Protein AF-A0A1H2SFC2-F1 (afdb_monomer)

Structure (mmCIF, N/CA/C/O backbone):
data_AF-A0A1H2SFC2-F1
#
_entry.id   AF-A0A1H2SFC2-F1
#
loop_
_atom_site.group_PDB
_atom_site.id
_atom_site.type_symbol
_atom_site.label_atom_id
_atom_site.label_alt_id
_atom_site.label_comp_id
_atom_site.label_asym_id
_atom_site.label_entity_id
_atom_site.label_seq_id
_atom_site.pdbx_PDB_ins_code
_atom_site.Cartn_x
_atom_site.Cartn_y
_atom_site.Cartn_z
_atom_site.occupancy
_atom_site.B_iso_or_equiv
_atom_site.auth_seq_id
_atom_site.auth_comp_id
_atom_site.auth_asym_id
_atom_site.auth_atom_id
_atom_site.pdbx_PDB_model_num
ATOM 1 N N . MET A 1 1 ? 22.395 -10.147 -20.085 1.00 49.00 1 MET A N 1
ATOM 2 C CA . MET A 1 1 ? 22.286 -8.697 -19.796 1.00 49.00 1 MET A CA 1
ATOM 3 C C . MET A 1 1 ? 21.686 -7.975 -21.009 1.00 49.00 1 MET A C 1
ATOM 5 O O . MET A 1 1 ? 22.129 -8.245 -22.123 1.00 49.00 1 MET A O 1
ATOM 9 N N . MET A 1 2 ? 20.624 -7.171 -20.853 1.00 60.97 2 MET A N 1
ATOM 10 C CA . MET A 1 2 ? 20.136 -6.288 -21.930 1.00 60.97 2 MET A CA 1
ATOM 11 C C . MET A 1 2 ? 20.903 -4.972 -21.845 1.00 60.97 2 MET A C 1
ATOM 13 O O . MET A 1 2 ? 20.959 -4.375 -20.776 1.00 60.97 2 MET A O 1
ATOM 17 N N . ASP A 1 3 ? 21.510 -4.553 -22.948 1.00 63.25 3 ASP A N 1
ATOM 18 C CA . ASP A 1 3 ? 22.220 -3.282 -23.019 1.00 63.25 3 ASP A CA 1
ATOM 19 C C . ASP A 1 3 ? 21.211 -2.132 -23.131 1.00 63.25 3 ASP A C 1
ATOM 21 O O . ASP A 1 3 ? 20.671 -1.892 -24.210 1.00 63.25 3 ASP A O 1
ATOM 25 N N . GLN A 1 4 ? 20.945 -1.442 -22.019 1.00 57.44 4 GLN A N 1
ATOM 26 C CA . GLN A 1 4 ? 20.015 -0.307 -21.971 1.00 57.44 4 GLN A CA 1
ATOM 27 C C . GLN A 1 4 ? 20.483 0.892 -22.814 1.00 57.44 4 GLN A C 1
ATOM 29 O O . GLN A 1 4 ? 19.654 1.729 -23.171 1.00 57.44 4 GLN A O 1
ATOM 34 N N . SER A 1 5 ? 21.773 0.966 -23.169 1.00 57.31 5 SER A N 1
ATOM 35 C CA . SER A 1 5 ? 22.313 2.011 -24.048 1.00 57.31 5 SER A CA 1
ATOM 36 C C . SER A 1 5 ? 21.975 1.776 -25.527 1.00 57.31 5 SER A C 1
ATOM 38 O O . SER A 1 5 ? 22.079 2.687 -26.353 1.00 57.31 5 SER A O 1
ATOM 40 N N . SER A 1 6 ? 21.481 0.579 -25.871 1.00 64.88 6 SER A N 1
ATOM 41 C CA . SER A 1 6 ? 21.004 0.278 -27.215 1.00 64.88 6 SER A CA 1
ATOM 42 C C . SER A 1 6 ? 19.837 1.191 -27.597 1.00 64.88 6 SER A C 1
ATOM 44 O O . SER A 1 6 ? 18.819 1.265 -26.902 1.00 64.88 6 SER A O 1
ATOM 46 N N . LEU A 1 7 ? 19.929 1.805 -28.782 1.00 66.81 7 LEU A N 1
ATOM 47 C CA . LEU A 1 7 ? 18.854 2.609 -29.383 1.00 66.81 7 LEU A CA 1
ATOM 48 C C . LEU A 1 7 ? 17.503 1.876 -29.416 1.00 66.81 7 LEU A C 1
ATOM 50 O O . LEU A 1 7 ? 16.457 2.520 -29.389 1.00 66.81 7 LEU A O 1
ATOM 54 N N . ARG A 1 8 ? 17.527 0.536 -29.417 1.00 66.25 8 ARG A N 1
ATOM 55 C CA . ARG A 1 8 ? 16.352 -0.341 -29.374 1.00 66.25 8 ARG A CA 1
ATOM 56 C C . ARG A 1 8 ? 15.481 -0.147 -28.128 1.00 66.25 8 ARG A C 1
ATOM 58 O O . ARG A 1 8 ? 14.280 -0.380 -28.206 1.00 66.25 8 ARG A O 1
ATOM 65 N N . TYR A 1 9 ? 16.062 0.264 -27.000 1.00 74.56 9 TYR A N 1
ATOM 66 C CA . TYR A 1 9 ? 15.349 0.409 -25.724 1.00 74.56 9 TYR A CA 1
ATOM 67 C C . TYR A 1 9 ? 15.125 1.865 -25.312 1.00 74.56 9 TYR A C 1
ATOM 69 O O . TYR A 1 9 ? 14.607 2.145 -24.225 1.00 74.56 9 TYR A O 1
ATOM 77 N N . ARG A 1 10 ? 15.485 2.808 -26.190 1.00 76.44 10 ARG A N 1
ATOM 78 C CA . ARG A 1 10 ? 15.354 4.239 -25.936 1.00 76.44 10 ARG A CA 1
ATOM 79 C C . ARG A 1 10 ? 13.895 4.596 -25.637 1.00 76.44 10 ARG A C 1
ATOM 81 O O . ARG A 1 10 ? 13.006 4.369 -26.451 1.00 76.44 10 ARG A O 1
ATOM 88 N N . GLY A 1 11 ? 13.656 5.175 -24.461 1.00 82.12 11 GLY A N 1
ATOM 89 C CA . GLY A 1 11 ? 12.327 5.611 -24.021 1.00 82.12 11 GLY A CA 1
ATOM 90 C C . GLY A 1 11 ? 11.402 4.503 -23.500 1.00 82.12 11 GLY A C 1
ATOM 91 O O . GLY A 1 11 ? 10.262 4.800 -23.151 1.00 82.12 11 GLY A O 1
ATOM 92 N N . ILE A 1 12 ? 11.858 3.245 -23.412 1.00 89.31 12 ILE A N 1
ATOM 93 C CA . ILE A 1 12 ? 11.055 2.152 -22.834 1.00 89.31 12 ILE A CA 1
ATOM 94 C C . ILE A 1 12 ? 11.100 2.179 -21.300 1.00 89.31 12 ILE A C 1
ATOM 96 O O . ILE A 1 12 ? 10.069 1.969 -20.647 1.00 89.31 12 ILE A O 1
ATOM 100 N N . TYR A 1 13 ? 12.275 2.461 -20.730 1.00 90.62 13 TYR A N 1
ATOM 101 C CA . TYR A 1 13 ? 12.490 2.607 -19.291 1.00 90.62 13 TYR A CA 1
ATOM 102 C C . TYR A 1 13 ? 11.999 3.973 -18.824 1.00 90.62 13 TYR A C 1
ATOM 104 O O . TYR A 1 13 ? 12.646 4.999 -19.017 1.00 90.62 13 TYR A O 1
ATOM 112 N N . THR A 1 14 ? 10.802 3.981 -18.252 1.00 92.56 14 THR A N 1
ATOM 113 C CA . THR A 1 14 ? 10.140 5.159 -17.698 1.00 92.56 14 THR A CA 1
ATOM 114 C C . THR A 1 14 ? 9.302 4.720 -16.508 1.00 92.56 14 THR A C 1
ATOM 116 O O . THR A 1 14 ? 8.751 3.615 -16.510 1.00 92.56 14 THR A O 1
ATOM 119 N N . LYS A 1 15 ? 9.148 5.608 -15.521 1.00 93.00 15 LYS A N 1
ATOM 120 C CA . LYS A 1 15 ? 8.077 5.493 -14.524 1.00 93.00 15 LYS A CA 1
ATOM 121 C C . LYS A 1 15 ? 6.726 5.363 -15.233 1.00 93.00 15 LYS A C 1
ATOM 123 O O . LYS A 1 15 ? 6.525 5.921 -16.317 1.00 93.00 15 LYS A O 1
ATOM 128 N N . ILE A 1 16 ? 5.781 4.672 -14.608 1.00 95.94 16 ILE A N 1
ATOM 129 C CA . ILE A 1 16 ? 4.432 4.567 -15.164 1.00 95.94 16 ILE A CA 1
ATOM 130 C C . ILE A 1 16 ? 3.739 5.933 -15.035 1.00 95.94 16 ILE A C 1
ATOM 132 O O . ILE A 1 16 ? 3.758 6.523 -13.949 1.00 95.94 16 ILE A O 1
ATOM 136 N N . PRO A 1 17 ? 3.115 6.453 -16.110 1.00 94.62 17 PRO A N 1
ATOM 137 C CA . PRO A 1 17 ? 2.431 7.742 -16.078 1.00 94.62 17 PRO A CA 1
ATOM 138 C C . PRO A 1 17 ? 1.384 7.855 -14.961 1.00 94.62 17 PRO A C 1
ATOM 140 O O . PRO A 1 17 ? 0.744 6.872 -14.593 1.00 94.62 17 PRO A O 1
ATOM 143 N N . GLY A 1 18 ? 1.169 9.074 -14.458 1.00 93.12 18 GLY A N 1
ATOM 144 C CA . GLY A 1 18 ? 0.057 9.395 -13.549 1.00 93.12 18 GLY A CA 1
ATOM 145 C C . GLY A 1 18 ? -1.320 9.147 -14.154 1.00 93.12 18 GLY A C 1
ATOM 146 O O . GLY A 1 18 ? -2.212 8.667 -13.471 1.00 93.12 18 GLY A O 1
ATOM 147 N N . ASP A 1 19 ? -1.460 9.428 -15.447 1.00 94.62 19 ASP A N 1
ATOM 148 C CA . ASP A 1 19 ? -2.715 9.309 -16.182 1.00 94.62 19 ASP A CA 1
ATOM 149 C C . ASP A 1 19 ? -3.048 7.839 -16.534 1.00 94.62 19 ASP A C 1
ATOM 151 O O . ASP A 1 19 ? -2.316 7.231 -17.334 1.00 94.62 19 ASP A O 1
ATOM 155 N N . PRO A 1 20 ? -4.166 7.282 -16.017 1.00 95.44 20 PRO A N 1
ATOM 156 C CA . PRO A 1 20 ? -4.614 5.923 -16.316 1.00 95.44 20 PRO A CA 1
ATOM 157 C C . PRO A 1 20 ? -4.828 5.628 -17.800 1.00 95.44 20 PRO A C 1
ATOM 159 O O . PRO A 1 20 ? -4.615 4.495 -18.242 1.00 95.44 20 PRO A O 1
ATOM 162 N N . SER A 1 21 ? -5.179 6.638 -18.604 1.00 96.62 21 SER A N 1
ATOM 163 C CA . SER A 1 21 ? -5.403 6.469 -20.045 1.00 96.62 21 SER A CA 1
ATOM 164 C C . SER A 1 21 ? -4.142 5.991 -20.784 1.00 96.62 21 SER A C 1
ATOM 166 O O . SER A 1 21 ? -4.217 5.358 -21.842 1.00 96.62 21 SER A O 1
ATOM 168 N N . ARG A 1 22 ? -2.962 6.234 -20.197 1.00 96.88 22 ARG A N 1
ATOM 169 C CA . ARG A 1 22 ? -1.654 5.912 -20.777 1.00 96.88 22 ARG A CA 1
ATOM 170 C C . ARG A 1 22 ? -1.097 4.564 -20.329 1.00 96.88 22 ARG A C 1
ATOM 172 O O . ARG A 1 22 ? -0.135 4.095 -20.941 1.00 96.88 22 ARG A O 1
ATOM 179 N N . TRP A 1 23 ? -1.672 3.923 -19.309 1.00 97.31 23 TRP A N 1
ATOM 180 C CA . TRP A 1 23 ? -1.127 2.690 -18.724 1.00 97.31 23 TRP A CA 1
ATOM 181 C C . TRP A 1 23 ? -1.098 1.530 -19.714 1.00 97.31 23 TRP A C 1
ATOM 183 O O . TRP A 1 23 ? -0.073 0.867 -19.838 1.00 97.31 23 TRP A O 1
ATOM 193 N N . ARG A 1 24 ? -2.169 1.335 -20.496 1.00 96.50 24 ARG A N 1
ATOM 194 C CA . ARG A 1 24 ? -2.229 0.271 -21.515 1.00 96.50 24 ARG A CA 1
ATOM 195 C C . ARG A 1 24 ? -1.126 0.422 -22.563 1.00 96.50 24 ARG A C 1
ATOM 197 O O . ARG A 1 24 ? -0.441 -0.541 -22.886 1.00 96.50 24 ARG A O 1
ATOM 204 N N . LYS A 1 25 ? -0.921 1.647 -23.062 1.00 95.56 25 LYS A N 1
ATOM 205 C CA . LYS A 1 25 ? 0.150 1.945 -24.023 1.00 95.56 25 LYS A CA 1
ATOM 206 C C . LYS A 1 25 ? 1.525 1.704 -23.400 1.00 95.56 25 LYS A C 1
ATOM 208 O O . LYS A 1 25 ? 2.382 1.102 -24.037 1.00 95.56 25 LYS A O 1
ATOM 213 N N . TRP A 1 26 ? 1.725 2.147 -22.159 1.00 96.62 26 TRP A N 1
ATOM 214 C CA . TRP A 1 26 ? 2.970 1.911 -21.433 1.00 96.62 26 TRP A CA 1
ATOM 215 C C . TRP A 1 26 ? 3.245 0.411 -21.245 1.00 96.62 26 TRP A C 1
ATOM 217 O O . TRP A 1 26 ? 4.379 -0.018 -21.464 1.00 96.62 26 TRP A O 1
ATOM 227 N N . HIS A 1 27 ? 2.227 -0.385 -20.900 1.00 96.25 27 HIS A N 1
ATOM 228 C CA . HIS A 1 27 ? 2.335 -1.839 -20.751 1.00 96.25 27 HIS A CA 1
ATOM 229 C C . HIS A 1 27 ? 2.767 -2.495 -22.065 1.00 96.25 27 HIS A C 1
ATOM 231 O O . HIS A 1 27 ? 3.804 -3.159 -22.090 1.00 96.25 27 HIS A O 1
ATOM 237 N N . ALA A 1 28 ? 2.042 -2.210 -23.154 1.00 94.88 28 ALA A N 1
ATOM 238 C CA . ALA A 1 28 ? 2.307 -2.750 -24.487 1.00 94.88 28 ALA A CA 1
ATOM 239 C C . ALA A 1 28 ? 3.724 -2.424 -24.988 1.00 94.88 28 ALA A C 1
ATOM 241 O O . ALA A 1 28 ? 4.410 -3.277 -25.539 1.00 94.88 28 ALA A O 1
ATOM 242 N N . MET A 1 29 ? 4.228 -1.212 -24.718 1.00 93.44 29 MET A N 1
ATOM 243 C CA . MET A 1 29 ? 5.610 -0.842 -25.060 1.00 93.44 29 MET A CA 1
ATOM 244 C C . MET A 1 29 ? 6.672 -1.733 -24.392 1.00 93.44 29 MET A C 1
ATOM 246 O O . MET A 1 29 ? 7.786 -1.831 -24.900 1.00 93.44 29 MET A O 1
ATOM 250 N N . GLY A 1 30 ? 6.359 -2.352 -23.251 1.00 94.19 30 GLY A N 1
ATOM 251 C CA . GLY A 1 30 ? 7.266 -3.259 -22.548 1.00 94.19 30 GLY A CA 1
ATOM 252 C C . GLY A 1 30 ? 7.104 -4.729 -22.908 1.00 94.19 30 GLY A C 1
ATOM 253 O O . GLY A 1 30 ? 7.964 -5.514 -22.527 1.00 94.19 30 GLY A O 1
ATOM 254 N N . GLU A 1 31 ? 6.061 -5.123 -23.643 1.00 93.44 31 GLU A N 1
ATOM 255 C CA . GLU A 1 31 ? 5.832 -6.532 -24.007 1.00 93.44 31 GLU A CA 1
ATOM 256 C C . GLU A 1 31 ? 7.017 -7.104 -24.780 1.00 93.44 31 GLU A C 1
ATOM 258 O O . GLU A 1 31 ? 7.490 -8.198 -24.484 1.00 93.44 31 GLU A O 1
ATOM 263 N N . PHE A 1 32 ? 7.599 -6.295 -25.664 1.00 90.81 32 PHE A N 1
ATOM 264 C CA . PHE A 1 32 ? 8.820 -6.650 -26.369 1.00 90.81 32 PHE A CA 1
ATOM 265 C C . PHE A 1 32 ? 9.999 -6.977 -25.414 1.00 90.81 32 PHE A C 1
ATOM 267 O O . PHE A 1 32 ? 10.752 -7.920 -25.662 1.00 90.81 32 PHE A O 1
ATOM 274 N N . LEU A 1 33 ? 10.154 -6.248 -24.296 1.00 90.56 33 LEU A N 1
ATOM 275 C CA . LEU A 1 33 ? 11.167 -6.567 -23.276 1.00 90.56 33 LEU A CA 1
ATOM 276 C C . LEU A 1 33 ? 10.861 -7.887 -22.568 1.00 90.56 33 LEU A C 1
ATOM 278 O O . LEU A 1 33 ? 11.770 -8.677 -22.324 1.00 90.56 33 LEU A O 1
ATOM 282 N N . VAL A 1 34 ? 9.590 -8.130 -22.245 1.00 93.50 34 VAL A N 1
ATOM 283 C CA . VAL A 1 34 ? 9.141 -9.366 -21.593 1.00 93.50 34 VAL A CA 1
ATOM 284 C C . VAL A 1 34 ? 9.416 -10.574 -22.491 1.00 93.50 34 VAL A C 1
ATOM 286 O O . VAL A 1 34 ? 9.949 -11.577 -22.020 1.00 93.50 34 VAL A O 1
ATOM 289 N N . GLU A 1 35 ? 9.128 -10.477 -23.789 1.00 93.31 35 GLU A N 1
ATOM 290 C CA . GLU A 1 35 ? 9.424 -11.534 -24.761 1.00 93.31 35 GLU A CA 1
ATOM 291 C C . GLU A 1 35 ? 10.928 -11.763 -24.942 1.00 93.31 35 GLU A C 1
ATOM 293 O O . GLU A 1 35 ? 11.386 -12.906 -24.981 1.00 93.31 35 GLU A O 1
ATOM 298 N N . GLU A 1 36 ? 11.720 -10.691 -25.014 1.00 90.19 36 GLU A N 1
ATOM 299 C CA . GLU A 1 36 ? 13.180 -10.774 -25.083 1.00 90.19 36 GLU A CA 1
ATOM 300 C C . GLU A 1 36 ? 13.756 -11.451 -23.830 1.00 90.19 36 GLU A C 1
ATOM 302 O O . GLU A 1 36 ? 14.614 -12.326 -23.956 1.00 90.19 36 GLU A O 1
ATOM 307 N N . ALA A 1 37 ? 13.274 -11.088 -22.635 1.00 89.88 37 ALA A N 1
ATOM 308 C CA . ALA A 1 37 ? 13.659 -11.729 -21.380 1.00 89.88 37 ALA A CA 1
ATOM 309 C C . ALA A 1 37 ? 13.295 -13.216 -21.401 1.00 89.88 37 ALA A C 1
ATOM 311 O O . ALA A 1 37 ? 14.153 -14.064 -21.164 1.00 89.88 37 ALA A O 1
ATOM 312 N N . ARG A 1 38 ? 12.058 -13.539 -21.790 1.00 92.31 38 ARG A N 1
ATOM 313 C CA . ARG A 1 38 ? 11.567 -14.916 -21.884 1.00 92.31 38 ARG A CA 1
ATOM 314 C C . ARG A 1 38 ? 12.412 -15.767 -22.828 1.00 92.31 38 ARG A C 1
ATOM 316 O O . ARG A 1 38 ? 12.829 -16.865 -22.470 1.00 92.31 38 ARG A O 1
ATOM 323 N N . ARG A 1 39 ? 12.711 -15.257 -24.024 1.00 91.31 39 ARG A N 1
ATOM 324 C CA . ARG A 1 39 ? 13.541 -15.966 -25.007 1.00 91.31 39 ARG A CA 1
ATOM 325 C C . ARG A 1 39 ? 14.962 -16.200 -24.500 1.00 91.31 39 ARG A C 1
ATOM 327 O O . ARG A 1 39 ? 15.554 -17.225 -24.821 1.00 91.31 39 ARG A O 1
ATOM 334 N N . ARG A 1 40 ? 15.517 -15.262 -23.731 1.00 86.50 40 ARG A N 1
ATOM 335 C CA . ARG A 1 40 ? 16.866 -15.392 -23.164 1.00 86.50 40 ARG A CA 1
ATOM 336 C C . ARG A 1 40 ? 16.942 -16.399 -22.018 1.00 86.50 40 ARG A C 1
ATOM 338 O O . ARG A 1 40 ? 17.997 -17.000 -21.866 1.00 86.50 40 ARG A O 1
ATOM 345 N N . ASN A 1 41 ? 15.855 -16.629 -21.279 1.00 88.06 41 ASN A N 1
ATOM 346 C CA . ASN A 1 41 ? 15.821 -17.603 -20.180 1.00 88.06 41 ASN A CA 1
ATOM 347 C C . ASN A 1 41 ? 15.026 -18.870 -20.551 1.00 88.06 41 ASN A C 1
ATOM 349 O O . ASN A 1 41 ? 14.181 -19.334 -19.789 1.00 88.06 41 ASN A O 1
ATOM 353 N N . GLY A 1 42 ? 15.234 -19.408 -21.758 1.00 89.12 42 GLY A N 1
ATOM 354 C CA . GLY A 1 42 ? 14.682 -20.718 -22.131 1.00 89.12 42 GLY A CA 1
ATOM 355 C C . GLY A 1 42 ? 13.151 -20.811 -22.111 1.00 89.12 42 GLY A C 1
ATOM 356 O O . GLY A 1 42 ? 12.605 -21.884 -21.882 1.00 89.12 42 GLY A O 1
ATOM 357 N N . GLY A 1 43 ? 12.445 -19.698 -22.330 1.00 92.06 43 GLY A N 1
ATOM 358 C CA . GLY A 1 43 ? 10.982 -19.656 -22.304 1.00 92.06 43 GLY A CA 1
ATOM 359 C C . GLY A 1 43 ? 10.382 -19.198 -20.973 1.00 92.06 43 GLY A C 1
ATOM 360 O O . GLY A 1 43 ? 9.161 -19.070 -20.889 1.00 92.06 43 GLY A O 1
ATOM 361 N N . GLN A 1 44 ? 11.202 -18.898 -19.963 1.00 91.81 44 GLN A N 1
ATOM 362 C CA . GLN A 1 44 ? 10.743 -18.511 -18.628 1.00 91.81 44 GLN A CA 1
ATOM 363 C C . GLN A 1 44 ? 11.074 -17.052 -18.291 1.00 91.81 44 GLN A C 1
ATOM 365 O O . GLN A 1 44 ? 11.994 -16.439 -18.834 1.00 91.81 44 GLN A O 1
ATOM 370 N N . LEU A 1 45 ? 10.286 -16.466 -17.397 1.00 94.06 45 LEU A N 1
ATOM 371 C CA . LEU A 1 45 ? 10.609 -15.183 -16.780 1.00 94.06 45 LEU A CA 1
ATOM 372 C C . LEU A 1 45 ? 11.366 -15.424 -15.465 1.00 94.06 45 LEU A C 1
ATOM 374 O O . LEU A 1 45 ? 11.200 -16.489 -14.875 1.00 94.06 45 LEU A O 1
ATOM 378 N N . PRO A 1 46 ? 12.194 -14.472 -15.007 1.00 91.75 46 PRO A N 1
ATOM 379 C CA . PRO A 1 46 ? 12.884 -14.582 -13.726 1.00 91.75 46 PRO A CA 1
ATOM 380 C C . PRO A 1 46 ? 11.890 -14.604 -12.562 1.00 91.75 46 PRO A C 1
ATOM 382 O O . PRO A 1 46 ? 11.052 -13.714 -12.438 1.00 91.75 46 PRO A O 1
ATOM 385 N N . ASP A 1 47 ? 12.014 -15.596 -11.692 1.00 93.12 47 ASP A N 1
ATOM 386 C CA . ASP A 1 47 ? 11.297 -15.716 -10.421 1.00 93.12 47 ASP A CA 1
ATOM 387 C C . ASP A 1 47 ? 11.915 -14.851 -9.314 1.00 93.12 47 ASP A C 1
ATOM 389 O O . ASP A 1 47 ? 11.221 -14.456 -8.382 1.00 93.12 47 ASP A O 1
ATOM 393 N N . GLN A 1 48 ? 13.193 -14.495 -9.440 1.00 92.56 48 GLN A N 1
ATOM 394 C CA . GLN A 1 48 ? 13.885 -13.586 -8.534 1.00 92.56 48 GLN A CA 1
ATOM 395 C C . GLN A 1 48 ? 14.607 -12.463 -9.282 1.00 92.56 48 GLN A C 1
ATOM 397 O O . GLN A 1 48 ? 15.418 -12.695 -10.183 1.00 92.56 48 GLN A O 1
ATOM 402 N N . LEU A 1 49 ? 14.361 -11.220 -8.866 1.00 91.81 49 LEU A N 1
ATOM 403 C CA . LEU A 1 49 ? 15.027 -10.031 -9.398 1.00 91.81 49 LEU A CA 1
ATOM 404 C C . LEU A 1 49 ? 15.605 -9.169 -8.279 1.00 91.81 49 LEU A C 1
ATOM 406 O O . LEU A 1 49 ? 14.982 -8.980 -7.245 1.00 91.81 49 LEU A O 1
ATOM 410 N N . MET A 1 50 ? 16.782 -8.595 -8.519 1.00 88.44 50 MET A N 1
ATOM 411 C CA . MET A 1 50 ? 17.401 -7.622 -7.622 1.00 88.44 50 MET A CA 1
ATOM 412 C C . MET A 1 50 ? 17.401 -6.253 -8.293 1.00 88.44 50 MET A C 1
ATOM 414 O O . MET A 1 50 ? 17.864 -6.126 -9.427 1.00 88.44 50 MET A O 1
ATOM 418 N N . TYR A 1 51 ? 16.902 -5.236 -7.600 1.00 87.62 51 TYR A N 1
ATOM 419 C CA . TYR A 1 51 ? 16.876 -3.863 -8.079 1.00 87.62 51 TYR A CA 1
ATOM 420 C C . TYR A 1 51 ? 17.990 -3.020 -7.444 1.00 87.62 51 TYR A C 1
ATOM 422 O O . TYR A 1 51 ? 18.186 -2.996 -6.232 1.00 87.62 51 TYR A O 1
ATOM 430 N N . SER A 1 52 ? 18.715 -2.302 -8.295 1.00 81.62 52 SER A N 1
ATOM 431 C CA . SER A 1 52 ? 19.811 -1.395 -7.929 1.00 81.62 52 SER A CA 1
ATOM 432 C C . SER A 1 52 ? 19.838 -0.115 -8.772 1.00 81.62 52 SER A C 1
ATOM 434 O O . SER A 1 52 ? 20.747 0.701 -8.648 1.00 81.62 52 SER A O 1
ATOM 436 N N . GLY A 1 53 ? 18.908 0.003 -9.721 1.00 78.69 53 GLY A N 1
ATOM 437 C CA . GLY A 1 53 ? 18.990 0.943 -10.834 1.00 78.69 53 GLY A CA 1
ATOM 438 C C . GLY A 1 53 ? 18.327 2.290 -10.564 1.00 78.69 53 GLY A C 1
ATOM 439 O O . GLY A 1 53 ? 18.077 2.684 -9.420 1.00 78.69 53 GLY A O 1
ATOM 440 N N . ALA A 1 54 ? 18.034 2.996 -11.655 1.00 83.50 54 ALA A N 1
ATOM 441 C CA . ALA A 1 54 ? 17.230 4.211 -11.630 1.00 83.50 54 ALA A CA 1
ATOM 442 C C . ALA A 1 54 ? 15.730 3.904 -11.449 1.00 83.50 54 ALA A C 1
ATOM 444 O O . ALA A 1 54 ? 15.239 2.845 -11.843 1.00 83.50 54 ALA A O 1
ATOM 445 N N . GLU A 1 55 ? 14.966 4.879 -10.939 1.00 85.69 55 GLU A N 1
ATOM 446 C CA . GLU A 1 55 ? 13.507 4.766 -10.714 1.00 85.69 55 GLU A CA 1
ATOM 447 C C . GLU A 1 55 ? 12.720 4.365 -11.972 1.00 85.69 55 GLU A C 1
ATOM 449 O O . GLU A 1 55 ? 11.642 3.781 -11.889 1.00 85.69 55 GLU A O 1
ATOM 454 N N . SER A 1 56 ? 13.245 4.701 -13.151 1.00 87.69 56 SER A N 1
ATOM 455 C CA . SER A 1 56 ? 12.660 4.388 -14.455 1.00 87.69 56 SER A CA 1
ATOM 456 C C . SER A 1 56 ? 12.790 2.912 -14.851 1.00 87.69 56 SER A C 1
ATOM 458 O O . SER A 1 56 ? 12.085 2.459 -15.757 1.00 87.69 56 SER A O 1
ATOM 460 N N . GLU A 1 57 ? 13.661 2.154 -14.183 1.00 90.25 57 GLU A N 1
ATOM 461 C CA . GLU A 1 57 ? 13.934 0.748 -14.483 1.00 90.25 57 GLU A CA 1
ATOM 462 C C . GLU A 1 57 ? 13.028 -0.207 -13.709 1.00 90.25 57 GLU A C 1
ATOM 464 O O . GLU A 1 57 ? 12.538 -1.189 -14.277 1.00 90.25 57 GLU A O 1
ATOM 469 N N . PHE A 1 58 ? 12.764 0.107 -12.435 1.00 93.75 58 PHE A N 1
ATOM 470 C CA . PHE A 1 58 ? 11.953 -0.719 -11.537 1.00 93.75 58 PHE A CA 1
ATOM 471 C C . PHE A 1 58 ? 10.627 -1.197 -12.162 1.00 93.75 58 PHE A C 1
ATOM 473 O O . PHE A 1 58 ? 10.367 -2.403 -12.122 1.00 93.75 58 PHE A O 1
ATOM 480 N N . PRO A 1 59 ? 9.815 -0.340 -12.820 1.00 96.19 59 PRO A N 1
ATOM 481 C CA . PRO A 1 59 ? 8.541 -0.780 -13.379 1.00 96.19 59 PRO A CA 1
ATOM 482 C C . PRO A 1 59 ? 8.695 -1.881 -14.443 1.00 96.19 59 PRO A C 1
ATOM 484 O O . PRO A 1 59 ? 7.850 -2.769 -14.550 1.00 96.19 59 PRO A O 1
ATOM 487 N N . ARG A 1 60 ? 9.775 -1.841 -15.239 1.00 95.31 60 ARG A N 1
ATOM 488 C CA . ARG A 1 60 ? 10.048 -2.847 -16.280 1.00 95.31 60 ARG A CA 1
ATOM 489 C C . ARG A 1 60 ? 10.591 -4.138 -15.693 1.00 95.31 60 ARG A C 1
ATOM 491 O O . ARG A 1 60 ? 10.208 -5.205 -16.162 1.00 95.31 60 ARG A O 1
ATOM 498 N N . LEU A 1 61 ? 11.423 -4.058 -14.657 1.00 94.50 61 LEU A N 1
ATOM 499 C CA . LEU A 1 61 ? 11.853 -5.243 -13.911 1.00 94.50 61 LEU A CA 1
ATOM 500 C C . LEU A 1 61 ? 10.647 -5.957 -13.297 1.00 94.50 61 LEU A C 1
ATOM 502 O O . LEU A 1 61 ? 10.482 -7.155 -13.495 1.00 94.50 61 LEU A O 1
ATOM 506 N N . PHE A 1 62 ? 9.744 -5.211 -12.659 1.00 96.75 62 PHE A N 1
ATOM 507 C CA . PHE A 1 62 ? 8.509 -5.772 -12.118 1.00 96.75 62 PHE A CA 1
ATOM 508 C C . PHE A 1 62 ? 7.621 -6.400 -13.208 1.00 96.75 62 PHE A C 1
ATOM 510 O O . PHE A 1 62 ? 7.070 -7.489 -13.027 1.00 96.75 62 PHE A O 1
ATOM 517 N N . GLN A 1 63 ? 7.508 -5.758 -14.377 1.00 96.44 63 GLN A N 1
ATOM 518 C CA . GLN A 1 63 ? 6.777 -6.321 -15.517 1.00 96.44 63 GLN A CA 1
ATOM 519 C C . GLN A 1 63 ? 7.376 -7.664 -15.970 1.00 96.44 63 GLN A C 1
ATOM 521 O O . GLN A 1 63 ? 6.624 -8.606 -16.210 1.00 96.44 63 GLN A O 1
ATOM 526 N N . MET A 1 64 ? 8.709 -7.771 -16.025 1.00 95.81 64 MET A N 1
ATOM 527 C CA . MET A 1 64 ? 9.434 -8.991 -16.406 1.00 95.81 64 MET A CA 1
ATOM 528 C C . MET A 1 64 ? 9.486 -10.063 -15.311 1.00 95.81 64 MET A C 1
ATOM 530 O O . MET A 1 64 ? 9.907 -11.174 -15.606 1.00 95.81 64 MET A O 1
ATOM 534 N N . LEU A 1 65 ? 9.083 -9.767 -14.075 1.00 95.94 65 LEU A N 1
ATOM 535 C CA . LEU A 1 65 ? 9.037 -10.751 -12.994 1.00 95.94 65 LEU A CA 1
ATOM 536 C C . LEU A 1 65 ? 8.035 -11.869 -13.328 1.00 95.94 65 LEU A C 1
ATOM 538 O O . LEU A 1 65 ? 6.917 -11.591 -13.777 1.00 95.94 65 LEU A O 1
ATOM 542 N N . ALA A 1 66 ? 8.419 -13.122 -13.109 1.00 95.56 66 ALA A N 1
ATOM 543 C CA . ALA A 1 66 ? 7.535 -14.268 -13.265 1.00 95.56 66 ALA A CA 1
ATOM 544 C C . ALA A 1 66 ? 6.347 -14.196 -12.297 1.00 95.56 66 ALA A C 1
ATOM 546 O O . ALA A 1 66 ? 6.370 -13.485 -11.289 1.00 95.56 66 ALA A O 1
ATOM 547 N N . GLU A 1 67 ? 5.294 -14.948 -12.604 1.00 94.81 67 GLU A N 1
ATOM 548 C CA . GLU A 1 67 ? 4.180 -15.121 -11.677 1.00 94.81 67 GLU A CA 1
ATOM 549 C C . GLU A 1 67 ? 4.657 -15.811 -10.396 1.00 94.81 67 GLU A C 1
ATOM 551 O O . GLU A 1 67 ? 5.349 -16.824 -10.437 1.00 94.81 67 GLU A O 1
ATOM 556 N N . GLY A 1 68 ? 4.304 -15.232 -9.251 1.00 94.19 68 GLY A N 1
ATOM 557 C CA . GLY A 1 68 ? 4.771 -15.677 -7.939 1.00 94.19 68 GLY A CA 1
ATOM 558 C C . GLY A 1 68 ? 6.191 -15.227 -7.587 1.00 94.19 68 GLY A C 1
ATOM 559 O O . GLY A 1 68 ? 6.632 -15.515 -6.479 1.00 94.19 68 GLY A O 1
ATOM 560 N N . GLY A 1 69 ? 6.880 -14.514 -8.482 1.00 95.94 69 GLY A N 1
ATOM 561 C CA . GLY A 1 69 ? 8.257 -14.089 -8.266 1.00 95.94 69 GLY A CA 1
ATOM 562 C C . GLY A 1 69 ? 8.420 -12.992 -7.211 1.00 95.94 69 GLY A C 1
ATOM 563 O O . GLY A 1 69 ? 7.469 -12.298 -6.837 1.00 95.94 69 GLY A O 1
ATOM 564 N N . THR A 1 70 ? 9.663 -12.797 -6.784 1.00 97.25 70 THR A N 1
ATOM 565 C CA . THR A 1 70 ? 10.075 -11.796 -5.798 1.00 97.25 70 THR A CA 1
ATOM 566 C C . THR A 1 70 ? 11.075 -10.821 -6.409 1.00 97.25 70 THR A C 1
ATOM 568 O O . THR A 1 70 ? 12.053 -11.225 -7.040 1.00 97.25 70 THR A O 1
ATOM 571 N N . ILE A 1 71 ? 10.859 -9.525 -6.196 1.00 95.50 71 ILE A N 1
ATOM 572 C CA . ILE A 1 71 ? 11.857 -8.491 -6.459 1.00 95.50 71 ILE A CA 1
ATOM 573 C C . ILE A 1 71 ? 12.332 -7.886 -5.140 1.00 95.50 71 ILE A C 1
ATOM 575 O O . ILE A 1 71 ? 11.514 -7.464 -4.326 1.00 95.50 71 ILE A O 1
ATOM 579 N N . GLY A 1 72 ? 13.644 -7.835 -4.933 1.00 93.50 72 GLY A N 1
ATOM 580 C CA . GLY A 1 72 ? 14.242 -7.173 -3.776 1.00 93.50 72 GLY A CA 1
ATOM 581 C C . GLY A 1 72 ? 15.137 -6.001 -4.147 1.00 93.50 72 GLY A C 1
ATOM 582 O O . GLY A 1 72 ? 15.323 -5.688 -5.326 1.00 93.50 72 GLY A O 1
ATOM 583 N N . PHE A 1 73 ? 15.678 -5.344 -3.125 1.00 89.31 73 PHE A N 1
ATOM 584 C CA . PHE A 1 73 ? 16.509 -4.148 -3.253 1.00 89.31 73 PHE A CA 1
ATOM 585 C C . PHE A 1 73 ? 17.961 -4.445 -2.889 1.00 89.31 73 PHE A C 1
ATOM 587 O O . PHE A 1 73 ? 18.240 -5.185 -1.952 1.00 89.31 73 PHE A O 1
ATOM 594 N N . SER A 1 74 ? 18.885 -3.836 -3.626 1.00 80.06 74 SER A N 1
ATOM 595 C CA . SER A 1 74 ? 20.304 -3.810 -3.270 1.00 80.06 74 SER A CA 1
ATOM 596 C C . SER A 1 74 ? 20.654 -2.542 -2.493 1.00 80.06 74 SER A C 1
ATOM 598 O O . SER A 1 74 ? 19.985 -1.514 -2.642 1.00 80.06 74 SER A O 1
ATOM 600 N N . ASP A 1 75 ? 21.797 -2.570 -1.813 1.00 71.06 75 ASP A N 1
ATOM 601 C CA . ASP A 1 75 ? 22.376 -1.427 -1.088 1.00 71.06 75 ASP A CA 1
ATOM 602 C C . ASP A 1 75 ? 22.718 -0.223 -1.986 1.00 71.06 75 ASP A C 1
ATOM 604 O O . ASP A 1 75 ? 22.974 0.875 -1.504 1.00 71.06 75 ASP A O 1
ATOM 608 N N . SER A 1 76 ? 22.718 -0.408 -3.310 1.00 68.06 76 SER A N 1
ATOM 609 C CA . SER A 1 76 ? 22.995 0.650 -4.294 1.00 68.06 76 SER A CA 1
ATOM 610 C C . SER A 1 76 ? 21.735 1.286 -4.889 1.00 68.06 76 SER A C 1
ATOM 612 O O . SER A 1 76 ? 21.809 1.985 -5.899 1.00 68.06 76 SER A O 1
ATOM 614 N N . THR A 1 77 ? 20.571 1.043 -4.283 1.00 76.88 77 THR A N 1
ATOM 615 C CA . THR A 1 77 ? 19.289 1.610 -4.713 1.00 76.88 77 THR A CA 1
ATOM 616 C C . THR A 1 77 ? 19.331 3.141 -4.705 1.00 76.88 77 THR A C 1
ATOM 618 O O . THR A 1 77 ? 19.451 3.761 -3.654 1.00 76.88 77 THR A O 1
ATOM 621 N N . ARG A 1 78 ? 19.195 3.765 -5.884 1.00 73.44 78 ARG A N 1
ATOM 622 C CA . ARG A 1 78 ? 19.215 5.238 -6.024 1.00 73.44 78 ARG A CA 1
ATOM 623 C C . ARG A 1 78 ? 17.829 5.863 -6.093 1.00 73.44 78 ARG A C 1
ATOM 625 O O . ARG A 1 78 ? 17.628 7.000 -5.684 1.00 73.44 78 ARG A O 1
ATOM 632 N N . GLY A 1 79 ? 16.869 5.121 -6.634 1.00 81.25 79 GLY A N 1
ATOM 633 C CA . GLY A 1 79 ? 15.519 5.621 -6.825 1.00 81.25 79 GLY A CA 1
ATOM 634 C C . GLY A 1 79 ? 14.679 5.659 -5.552 1.00 81.25 79 GLY A C 1
ATOM 635 O O . GLY A 1 79 ? 14.771 4.737 -4.746 1.00 81.25 79 GLY A O 1
ATOM 636 N N . LYS A 1 80 ? 13.826 6.680 -5.427 1.00 89.31 80 LYS A N 1
ATOM 637 C CA . LYS A 1 80 ? 12.901 6.969 -4.322 1.00 89.31 80 LYS A CA 1
ATOM 638 C C . LYS A 1 80 ? 11.424 6.738 -4.660 1.00 89.31 80 LYS A C 1
ATOM 640 O O . LYS A 1 80 ? 10.675 6.282 -3.805 1.00 89.31 80 LYS A O 1
ATOM 645 N N . HIS A 1 81 ? 10.980 7.059 -5.874 1.00 93.88 81 HIS A N 1
ATOM 646 C CA . HIS A 1 81 ? 9.585 6.917 -6.309 1.00 93.88 81 HIS A CA 1
ATOM 647 C C . HIS A 1 81 ? 9.409 5.710 -7.227 1.00 93.88 81 HIS A C 1
ATOM 649 O O . HIS A 1 81 ? 9.674 5.779 -8.433 1.00 93.88 81 HIS A O 1
ATOM 655 N N . MET A 1 82 ? 8.932 4.610 -6.650 1.00 95.06 82 MET A N 1
ATOM 656 C CA . MET A 1 82 ? 8.676 3.374 -7.378 1.00 95.06 82 MET A CA 1
ATOM 657 C C . MET A 1 82 ? 7.248 3.348 -7.890 1.00 95.06 82 MET A C 1
ATOM 659 O O . MET A 1 82 ? 6.314 3.702 -7.176 1.00 95.06 82 MET A O 1
ATOM 663 N N . THR A 1 83 ? 7.080 2.886 -9.127 1.00 97.38 83 THR A N 1
ATOM 664 C CA . THR A 1 83 ? 5.765 2.619 -9.716 1.00 97.38 83 THR A CA 1
ATOM 665 C C . THR A 1 83 ? 5.763 1.242 -10.360 1.00 97.38 83 THR A C 1
ATOM 667 O O . THR A 1 83 ? 6.771 0.820 -10.921 1.00 97.38 83 THR A O 1
ATOM 670 N N . PHE A 1 84 ? 4.642 0.533 -10.308 1.00 98.19 84 PHE A N 1
ATOM 671 C CA . PHE A 1 84 ? 4.470 -0.725 -11.037 1.00 98.19 84 PHE A CA 1
ATOM 672 C C . PHE A 1 84 ? 3.014 -0.912 -11.468 1.00 98.19 84 PHE A C 1
ATOM 674 O O . PHE A 1 84 ? 2.108 -0.319 -10.883 1.00 98.19 84 PHE A O 1
ATOM 681 N N . LEU A 1 85 ? 2.796 -1.709 -12.518 1.00 98.19 85 LEU A N 1
ATOM 682 C CA . LEU A 1 85 ? 1.466 -2.201 -12.870 1.00 98.19 85 LEU A CA 1
ATOM 683 C C . LEU A 1 85 ? 1.254 -3.540 -12.171 1.00 98.19 85 LEU A C 1
ATOM 685 O O . LEU A 1 85 ? 2.133 -4.404 -12.220 1.00 98.19 85 LEU A O 1
ATOM 689 N N . GLY A 1 86 ? 0.107 -3.703 -11.519 1.00 97.44 86 GLY A N 1
ATOM 690 C CA . GLY A 1 86 ? -0.239 -4.953 -10.855 1.00 97.44 86 GLY A CA 1
ATOM 691 C C . GLY A 1 86 ? -0.368 -6.125 -11.833 1.00 97.44 86 GLY A C 1
ATOM 692 O O . GLY A 1 86 ? -0.642 -5.939 -13.021 1.00 97.44 86 GLY A O 1
ATOM 693 N N . LYS A 1 87 ? -0.162 -7.344 -11.325 1.00 95.69 87 LYS A N 1
ATOM 694 C CA . LYS A 1 87 ? -0.308 -8.597 -12.086 1.00 95.69 87 LYS A CA 1
ATOM 695 C C . LYS A 1 87 ? -1.706 -9.204 -11.894 1.00 95.69 87 LYS A C 1
ATOM 697 O O . LYS A 1 87 ? -2.369 -8.953 -10.885 1.00 95.69 87 LYS A O 1
ATOM 702 N N . GLY A 1 88 ? -2.145 -9.997 -12.871 1.00 89.38 88 GLY A N 1
ATOM 703 C CA . GLY A 1 88 ? -3.495 -10.559 -12.941 1.00 89.38 88 GLY A CA 1
ATOM 704 C C . GLY A 1 88 ? -3.663 -11.884 -12.209 1.00 89.38 88 GLY A C 1
ATOM 705 O O . GLY A 1 88 ? -3.542 -12.940 -12.810 1.00 89.38 88 GLY A O 1
ATOM 706 N N . ALA A 1 89 ? -3.995 -11.829 -10.921 1.00 90.81 89 ALA A N 1
ATOM 707 C CA . ALA A 1 89 ? -4.765 -12.871 -10.240 1.00 90.81 89 ALA A CA 1
ATOM 708 C C . ALA A 1 89 ? -5.358 -12.308 -8.952 1.00 90.81 89 ALA A C 1
ATOM 710 O O . ALA A 1 89 ? -4.826 -11.352 -8.391 1.00 90.81 89 ALA A O 1
ATOM 711 N N . ALA A 1 90 ? -6.418 -12.942 -8.464 1.00 95.44 90 ALA A N 1
ATOM 712 C CA . ALA A 1 90 ? -6.895 -12.762 -7.103 1.00 95.44 90 ALA A CA 1
ATOM 713 C C . ALA A 1 90 ? -6.645 -14.047 -6.307 1.00 95.44 90 ALA A C 1
ATOM 715 O O . ALA A 1 90 ? -6.783 -15.153 -6.834 1.00 95.44 90 ALA A O 1
ATOM 716 N N . LEU A 1 91 ? -6.301 -13.903 -5.032 1.00 97.56 91 LEU A N 1
ATOM 717 C CA . LEU A 1 91 ? -6.249 -14.996 -4.067 1.00 97.56 91 LEU A CA 1
ATOM 718 C C . LEU A 1 91 ? -7.190 -14.678 -2.910 1.00 97.56 91 LEU A C 1
ATOM 720 O O . LEU A 1 91 ? -7.475 -13.519 -2.633 1.00 97.56 91 LEU A O 1
ATOM 724 N N . ARG A 1 92 ? -7.669 -15.711 -2.213 1.00 98.06 92 ARG A N 1
ATOM 725 C CA . ARG A 1 92 ? -8.482 -15.494 -1.011 1.00 98.06 92 ARG A CA 1
ATOM 726 C C . ARG A 1 92 ? -7.665 -14.784 0.074 1.00 98.06 92 ARG A C 1
ATOM 728 O O . ARG A 1 92 ? -6.484 -15.127 0.221 1.00 98.06 92 ARG A O 1
ATOM 735 N N . PRO A 1 93 ? -8.266 -13.881 0.869 1.00 98.69 93 PRO A N 1
ATOM 736 C CA . PRO A 1 93 ? -7.555 -13.196 1.942 1.00 98.69 93 PRO A CA 1
ATOM 737 C C . PRO A 1 93 ? -6.821 -14.145 2.899 1.00 98.69 93 PRO A C 1
ATOM 739 O O . PRO A 1 93 ? -5.660 -13.902 3.210 1.00 98.69 93 PRO A O 1
ATOM 742 N N . GLU A 1 94 ? -7.405 -15.292 3.262 1.00 98.44 94 GLU A N 1
ATOM 743 C CA . GLU A 1 94 ? -6.757 -16.282 4.138 1.00 98.44 94 GLU A CA 1
ATOM 744 C C . GLU A 1 94 ? -5.467 -16.852 3.536 1.00 98.44 94 GLU A C 1
ATOM 746 O O . GLU A 1 94 ? -4.493 -17.095 4.247 1.00 98.44 94 GLU A O 1
ATOM 751 N N . ARG A 1 95 ? -5.430 -17.056 2.212 1.00 98.31 95 ARG A N 1
ATOM 752 C CA . ARG A 1 95 ? -4.216 -17.524 1.526 1.00 98.31 95 ARG A CA 1
ATOM 753 C C . ARG A 1 95 ? -3.133 -16.462 1.534 1.00 98.31 95 ARG A C 1
ATOM 755 O O . ARG A 1 95 ? -1.959 -16.799 1.648 1.00 98.31 95 ARG 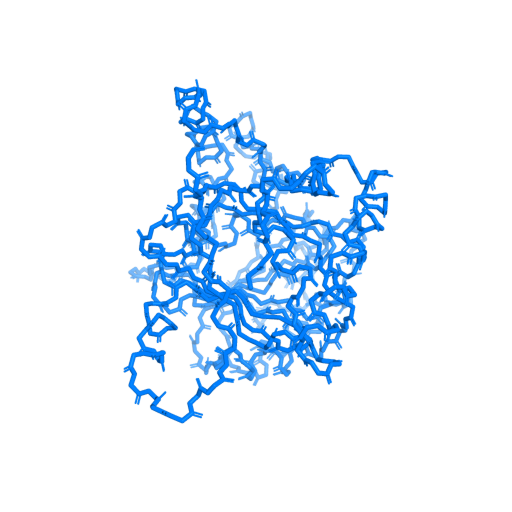A O 1
ATOM 762 N N . MET A 1 96 ? -3.516 -15.197 1.431 1.00 98.69 96 MET A N 1
ATOM 763 C CA . MET A 1 96 ? -2.565 -14.099 1.506 1.00 98.69 96 MET A CA 1
ATOM 764 C C . MET A 1 96 ? -2.021 -13.900 2.923 1.00 98.69 96 MET A C 1
ATOM 766 O O . MET A 1 96 ? -0.819 -13.705 3.068 1.00 98.69 96 MET A O 1
ATOM 770 N N . LEU A 1 97 ? -2.855 -14.052 3.957 1.00 98.75 97 LEU A N 1
ATOM 771 C CA . LEU A 1 97 ? -2.410 -14.061 5.356 1.00 98.75 97 LEU A CA 1
ATOM 772 C C . LEU A 1 97 ? -1.420 -15.201 5.631 1.00 98.75 97 LEU A C 1
ATOM 774 O O . LEU A 1 97 ? -0.378 -14.965 6.231 1.00 98.75 97 LEU A O 1
ATOM 778 N N . GLN A 1 98 ? -1.686 -16.409 5.118 1.00 98.25 98 GLN A N 1
ATOM 779 C CA . GLN A 1 98 ? -0.746 -17.536 5.206 1.00 98.25 98 GLN A CA 1
ATOM 780 C C . GLN A 1 98 ? 0.591 -17.228 4.520 1.00 98.25 98 GLN A C 1
ATOM 782 O O . GLN A 1 98 ? 1.647 -17.505 5.076 1.00 98.25 98 GLN A O 1
ATOM 787 N N . ARG A 1 99 ? 0.564 -16.640 3.317 1.00 97.69 99 ARG A N 1
ATOM 788 C CA . ARG A 1 99 ? 1.789 -16.262 2.589 1.00 97.69 99 ARG A CA 1
ATOM 789 C C . ARG A 1 99 ? 2.593 -15.173 3.294 1.00 97.69 99 ARG A C 1
ATOM 791 O O . ARG A 1 99 ? 3.809 -15.148 3.143 1.00 97.69 99 ARG A O 1
ATOM 798 N N . ALA A 1 100 ? 1.918 -14.290 4.021 1.00 98.00 100 ALA A N 1
ATOM 799 C CA . ALA A 1 100 ? 2.531 -13.233 4.816 1.00 98.00 100 ALA A CA 1
ATOM 800 C C . ALA A 1 100 ? 2.930 -13.694 6.232 1.00 98.00 100 ALA A C 1
ATOM 802 O O . ALA A 1 100 ? 3.349 -12.861 7.034 1.00 98.00 100 ALA A O 1
ATOM 803 N N . ASP A 1 101 ? 2.789 -14.988 6.543 1.00 97.94 101 ASP A N 1
ATOM 804 C CA . ASP A 1 101 ? 3.051 -15.555 7.871 1.00 97.94 101 ASP A CA 1
ATOM 805 C C . ASP A 1 101 ? 2.329 -14.775 8.986 1.00 97.94 101 ASP A C 1
ATOM 807 O O . ASP A 1 101 ? 2.913 -14.396 9.999 1.00 97.94 101 ASP A O 1
ATOM 811 N N . PHE A 1 102 ? 1.057 -14.430 8.751 1.00 98.50 102 PHE A N 1
ATOM 812 C CA . PHE A 1 102 ? 0.251 -13.711 9.732 1.00 98.50 102 PHE A CA 1
ATOM 813 C C . PHE A 1 102 ? -0.109 -14.632 10.897 1.00 98.50 102 PHE A C 1
ATOM 815 O O . PHE A 1 102 ? -0.657 -15.722 10.701 1.00 98.50 102 PHE A O 1
ATOM 822 N N . THR A 1 103 ? 0.168 -14.180 12.113 1.00 97.44 103 THR A N 1
ATOM 823 C CA . THR A 1 103 ? -0.002 -14.961 13.336 1.00 97.44 103 THR A CA 1
ATOM 824 C C . THR A 1 103 ? -1.041 -14.345 14.266 1.00 97.44 103 THR A C 1
ATOM 826 O O . THR A 1 103 ? -1.393 -13.166 14.201 1.00 97.44 103 THR A O 1
ATOM 829 N N . ARG A 1 104 ? -1.582 -15.183 15.154 1.00 98.19 104 ARG A N 1
ATOM 830 C CA . ARG A 1 104 ? -2.598 -14.766 16.120 1.00 98.19 104 ARG A CA 1
ATOM 831 C C . ARG A 1 104 ? -2.054 -13.666 17.033 1.00 98.19 104 ARG A C 1
ATOM 833 O O . ARG A 1 104 ? -0.997 -13.826 17.633 1.00 98.19 104 ARG A O 1
ATOM 840 N N . GLY A 1 105 ? -2.845 -12.614 17.226 1.00 97.19 105 GLY A N 1
ATOM 841 C CA . GLY A 1 105 ? -2.522 -11.487 18.099 1.00 97.19 105 GLY A CA 1
ATOM 842 C C . GLY A 1 105 ? -1.834 -10.316 17.397 1.00 97.19 105 GLY A C 1
ATOM 843 O O . GLY A 1 105 ? -1.755 -9.248 17.999 1.00 97.19 105 GLY A O 1
ATOM 844 N N . GLU A 1 106 ? -1.403 -10.480 16.145 1.00 98.25 106 GLU A N 1
ATOM 845 C CA . GLU A 1 106 ? -0.818 -9.396 15.352 1.00 98.25 106 GLU A CA 1
ATOM 846 C C . GLU A 1 106 ? -1.838 -8.293 15.041 1.00 98.25 106 GLU A C 1
ATOM 848 O O . GLU A 1 106 ? -3.021 -8.554 14.785 1.00 98.25 106 GLU A O 1
ATOM 853 N N . PHE A 1 107 ? -1.367 -7.046 15.049 1.00 98.44 107 PHE A N 1
ATOM 854 C CA . PHE A 1 107 ? -2.167 -5.877 14.708 1.00 98.44 107 PHE A CA 1
ATOM 855 C C . PHE A 1 107 ? -2.278 -5.717 13.203 1.00 98.44 107 PHE A C 1
ATOM 857 O O . PHE A 1 107 ? -1.280 -5.523 12.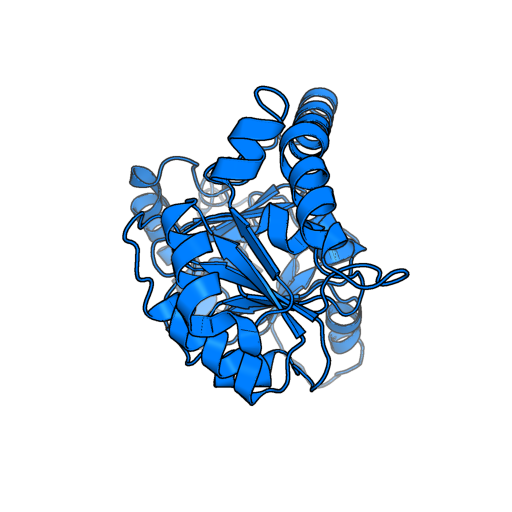501 1.00 98.44 107 PHE A O 1
ATOM 864 N N . ALA A 1 108 ? -3.518 -5.737 12.729 1.00 98.69 108 ALA A N 1
ATOM 865 C CA . ALA A 1 108 ? -3.847 -5.568 11.331 1.00 98.69 108 ALA A CA 1
ATOM 866 C C . ALA A 1 108 ? -4.687 -4.309 11.126 1.00 98.69 108 ALA A C 1
ATOM 868 O O . ALA A 1 108 ? -5.694 -4.111 11.807 1.00 98.69 108 ALA A O 1
ATOM 869 N N . LEU A 1 109 ? -4.305 -3.492 10.149 1.00 98.75 109 LEU A N 1
ATOM 870 C CA . LEU A 1 109 ? -5.175 -2.453 9.602 1.00 98.75 109 LEU A CA 1
ATOM 871 C C . LEU A 1 109 ? -5.637 -2.864 8.210 1.00 98.75 109 LEU A C 1
ATOM 873 O O . LEU A 1 109 ? -4.852 -3.398 7.432 1.00 98.75 109 LEU A O 1
ATOM 877 N N . PHE A 1 110 ? -6.898 -2.616 7.873 1.00 98.62 110 PHE A N 1
ATOM 878 C CA . PHE A 1 110 ? -7.390 -2.817 6.512 1.00 98.62 110 PHE A CA 1
ATOM 879 C C . PHE A 1 110 ? -8.258 -1.653 6.045 1.00 98.62 110 PHE A C 1
ATOM 881 O O . PHE A 1 110 ? -8.900 -0.972 6.848 1.00 98.62 110 PHE A O 1
ATOM 888 N N . TYR A 1 111 ? -8.286 -1.441 4.731 1.00 98.44 111 TYR A N 1
ATOM 889 C CA . TYR A 1 111 ? -9.138 -0.430 4.112 1.00 98.44 111 TYR A CA 1
ATOM 890 C C . TYR A 1 111 ? -10.484 -1.021 3.678 1.00 98.44 111 TYR A C 1
ATOM 892 O O . TYR A 1 111 ? -10.541 -2.087 3.055 1.00 98.44 111 TYR A O 1
ATOM 900 N N . TYR A 1 112 ? -11.562 -0.289 3.949 1.00 98.00 112 TYR A N 1
ATOM 901 C CA . TYR A 1 112 ? -12.943 -0.629 3.624 1.00 98.00 112 TYR A CA 1
ATOM 902 C C . TYR A 1 112 ? -13.578 0.457 2.747 1.00 98.00 112 TYR A C 1
ATOM 904 O O . TYR A 1 112 ? -13.567 1.638 3.088 1.00 98.00 112 TYR A O 1
ATOM 912 N N . GLY A 1 113 ? -14.162 0.054 1.619 1.00 91.50 113 GLY A N 1
ATOM 913 C CA . GLY A 1 113 ? -14.938 0.932 0.749 1.00 91.50 113 GLY A CA 1
ATOM 914 C C . GLY A 1 113 ? -14.111 1.820 -0.178 1.00 91.50 113 GLY A C 1
ATOM 915 O O . GLY A 1 113 ? -14.470 2.976 -0.336 1.00 91.50 113 GLY A O 1
ATOM 916 N N . CYS A 1 114 ? -13.013 1.310 -0.757 1.00 83.62 114 CYS A N 1
ATOM 917 C CA . CYS A 1 114 ? -11.990 2.005 -1.575 1.00 83.62 114 CYS A CA 1
ATOM 918 C C . CYS A 1 114 ? -12.478 3.152 -2.491 1.00 83.62 114 CYS A C 1
ATOM 920 O O . CYS A 1 114 ? -12.764 4.254 -2.051 1.00 83.62 114 CYS A O 1
ATOM 922 N N . SER A 1 115 ? -12.538 2.948 -3.808 1.00 71.44 115 SER A N 1
ATOM 923 C CA . SER A 1 115 ? -13.129 3.930 -4.730 1.00 71.44 115 SER A CA 1
ATOM 924 C C . SER A 1 115 ? -14.660 3.851 -4.751 1.00 71.44 115 SER A C 1
ATOM 926 O O . SER A 1 115 ? -15.314 4.709 -5.341 1.00 71.44 115 SER A O 1
ATOM 928 N N . ASN A 1 116 ? -15.237 2.835 -4.102 1.00 73.31 116 ASN A N 1
ATOM 929 C CA . ASN A 1 116 ? -16.672 2.639 -3.999 1.00 73.31 116 ASN A CA 1
ATOM 930 C C . ASN A 1 116 ? -17.211 3.277 -2.712 1.00 73.31 116 ASN A C 1
ATOM 932 O O . ASN A 1 116 ? -16.943 2.791 -1.617 1.00 73.31 116 ASN A O 1
ATOM 936 N N . ARG A 1 117 ? -18.014 4.334 -2.851 1.00 80.69 117 ARG A N 1
ATOM 937 C CA . ARG A 1 117 ? -18.686 4.993 -1.719 1.00 80.69 117 ARG A CA 1
ATOM 938 C C . ARG A 1 117 ? -19.979 4.294 -1.286 1.00 80.69 117 ARG A C 1
ATOM 940 O O . ARG A 1 117 ? -20.680 4.817 -0.430 1.00 80.69 117 ARG A O 1
ATOM 947 N N . GLU A 1 118 ? -20.316 3.139 -1.859 1.00 90.50 118 GLU A N 1
ATOM 948 C CA . GLU A 1 118 ? -21.399 2.308 -1.336 1.00 90.50 118 GLU A CA 1
ATOM 949 C C . GLU A 1 118 ? -21.121 1.900 0.112 1.00 90.50 118 GLU A C 1
ATOM 951 O O . GLU A 1 118 ? -19.983 1.649 0.520 1.00 90.50 118 GLU A O 1
ATOM 956 N N . LYS A 1 119 ? -22.201 1.778 0.881 1.00 92.88 119 LYS A N 1
ATOM 957 C CA . LYS A 1 119 ? -22.155 1.375 2.284 1.00 92.88 119 LYS A CA 1
ATOM 958 C C . LYS A 1 119 ? -21.495 0.011 2.504 1.00 92.88 119 LYS A C 1
ATOM 960 O O . LYS A 1 119 ? -20.837 -0.182 3.520 1.00 92.88 119 LYS A O 1
ATOM 965 N N . VAL A 1 120 ? -21.695 -0.936 1.583 1.00 95.56 120 VAL A N 1
ATOM 966 C CA . VAL A 1 120 ? -21.257 -2.330 1.744 1.00 95.56 120 VAL A CA 1
ATOM 967 C C . VAL A 1 120 ? -20.155 -2.673 0.751 1.00 95.56 120 VAL A C 1
ATOM 969 O O . VAL A 1 120 ? -20.388 -2.784 -0.449 1.00 95.56 120 VAL A O 1
ATOM 972 N N . ASP A 1 121 ? -18.969 -2.948 1.278 1.00 96.69 121 ASP A N 1
ATOM 973 C CA . ASP A 1 121 ? -17.823 -3.473 0.547 1.00 96.69 121 ASP A CA 1
ATOM 974 C C . ASP A 1 121 ? -17.631 -4.964 0.844 1.00 96.69 121 ASP A C 1
ATOM 976 O O . ASP A 1 121 ? -17.150 -5.351 1.910 1.00 96.69 121 ASP A O 1
ATOM 980 N N . ARG A 1 122 ? -18.015 -5.813 -0.114 1.00 95.25 122 ARG A N 1
ATOM 981 C CA . ARG A 1 122 ? -17.951 -7.277 0.028 1.00 95.25 122 ARG A CA 1
ATOM 982 C C . ARG A 1 122 ? -16.522 -7.783 0.214 1.00 95.25 122 ARG A C 1
ATOM 984 O O . ARG A 1 122 ? -16.291 -8.604 1.092 1.00 95.25 122 ARG A O 1
ATOM 991 N N . ASN A 1 123 ? -15.571 -7.255 -0.553 1.00 95.44 123 ASN A N 1
ATOM 992 C CA . ASN A 1 123 ? -14.167 -7.654 -0.447 1.00 95.44 123 ASN A CA 1
ATOM 993 C C . ASN A 1 123 ? -13.581 -7.207 0.900 1.00 95.44 123 ASN A C 1
ATOM 995 O O . ASN A 1 123 ? -12.829 -7.948 1.527 1.00 95.44 123 ASN A O 1
ATOM 999 N N . GLY A 1 124 ? -13.973 -6.021 1.379 1.00 97.56 124 GLY A N 1
ATOM 1000 C CA . GLY A 1 124 ? -13.632 -5.551 2.722 1.00 97.56 124 GLY A CA 1
ATOM 1001 C C . GLY A 1 124 ? -14.162 -6.472 3.828 1.00 97.56 124 GLY A C 1
ATOM 1002 O O . GLY A 1 124 ? -13.446 -6.738 4.790 1.00 97.56 124 GLY A O 1
ATOM 1003 N N . LEU A 1 125 ? -15.381 -7.005 3.682 1.00 98.12 125 LEU A N 1
ATOM 1004 C CA . LEU A 1 125 ? -15.941 -7.977 4.630 1.00 98.12 125 LEU A CA 1
ATOM 1005 C C . LEU A 1 125 ? -15.217 -9.332 4.583 1.00 98.12 125 LEU A C 1
ATOM 1007 O O . LEU A 1 125 ? -14.944 -9.898 5.636 1.00 98.12 125 LEU A O 1
ATOM 1011 N N . GLU A 1 126 ? -14.833 -9.825 3.401 1.00 98.31 126 GLU A N 1
ATOM 1012 C CA . GLU A 1 126 ? -14.017 -11.047 3.291 1.00 98.31 126 GLU A CA 1
ATOM 1013 C C . GLU A 1 126 ? -12.656 -10.893 3.990 1.00 98.31 126 GLU A C 1
ATOM 1015 O O . GLU A 1 126 ? -12.196 -11.806 4.677 1.00 98.31 126 GLU A O 1
ATOM 1020 N N . ILE A 1 127 ? -12.023 -9.720 3.865 1.00 98.75 127 ILE A N 1
ATOM 1021 C CA . ILE A 1 127 ? -10.772 -9.398 4.566 1.00 98.75 127 ILE A CA 1
ATOM 1022 C C . ILE A 1 127 ? -10.985 -9.370 6.084 1.00 98.75 127 ILE A C 1
ATOM 1024 O O . ILE A 1 127 ? -10.202 -9.981 6.814 1.00 98.75 127 ILE A O 1
ATOM 1028 N N . LEU A 1 128 ? -12.042 -8.700 6.557 1.00 98.75 128 LEU A N 1
ATOM 1029 C CA . LEU A 1 128 ? -12.391 -8.643 7.977 1.00 98.75 128 LEU A CA 1
ATOM 1030 C C . LEU A 1 128 ? -12.570 -10.048 8.563 1.00 98.75 128 LEU A C 1
ATOM 1032 O O . LEU A 1 128 ? -11.969 -10.375 9.586 1.00 98.75 128 LEU A O 1
ATOM 1036 N N . GLU A 1 129 ? -13.345 -10.901 7.892 1.00 98.69 129 GLU A N 1
ATOM 1037 C CA . GLU A 1 129 ? -13.564 -12.278 8.333 1.00 98.69 129 GLU A CA 1
ATOM 1038 C C . GLU A 1 129 ? -12.267 -13.092 8.368 1.00 98.69 129 GLU A C 1
ATOM 1040 O O . GLU A 1 129 ? -12.030 -13.828 9.327 1.00 98.69 129 GLU A O 1
ATOM 1045 N N . ALA A 1 130 ? -11.414 -12.966 7.349 1.00 98.81 130 ALA A N 1
ATOM 1046 C CA . ALA A 1 130 ? -10.147 -13.687 7.288 1.00 98.81 130 ALA A CA 1
ATOM 1047 C C . ALA A 1 130 ? -9.188 -13.260 8.410 1.00 98.81 130 ALA A C 1
ATOM 1049 O O . ALA A 1 130 ? -8.591 -14.113 9.075 1.00 98.81 130 ALA A O 1
ATOM 1050 N N . LEU A 1 131 ? -9.074 -11.952 8.658 1.00 98.81 131 LEU A N 1
ATOM 1051 C CA . LEU A 1 131 ? -8.279 -11.403 9.756 1.00 98.81 131 LEU A CA 1
ATOM 1052 C C . LEU A 1 131 ? -8.817 -11.872 11.113 1.00 98.81 131 LEU A C 1
ATOM 1054 O O . LEU A 1 131 ? -8.043 -12.323 11.958 1.00 98.81 131 LEU A O 1
ATOM 1058 N N . HIS A 1 132 ? -10.140 -11.842 11.300 1.00 98.69 132 HIS A N 1
ATOM 1059 C CA . HIS A 1 132 ? -10.779 -12.252 12.549 1.00 98.69 132 HIS A CA 1
ATOM 1060 C C . HIS A 1 132 ? -10.590 -13.748 12.820 1.00 98.69 132 HIS A C 1
ATOM 1062 O O . HIS A 1 132 ? -10.157 -14.129 13.907 1.00 98.69 132 HIS A O 1
ATOM 1068 N N . ARG A 1 133 ? -10.813 -14.607 11.814 1.00 98.31 133 ARG A N 1
ATOM 1069 C CA . ARG A 1 133 ? -10.578 -16.061 11.914 1.00 98.31 133 ARG A CA 1
ATOM 1070 C C . ARG A 1 133 ? -9.116 -16.406 12.187 1.00 98.31 133 ARG A C 1
ATOM 1072 O O . ARG A 1 133 ? -8.844 -17.404 12.848 1.00 98.31 133 ARG A O 1
ATOM 1079 N N . SER A 1 134 ? -8.187 -15.579 11.712 1.00 98.38 134 SER A N 1
ATOM 1080 C CA . SER A 1 134 ? -6.752 -15.724 11.986 1.00 98.38 134 SER A CA 1
ATOM 1081 C C . SER A 1 134 ? -6.353 -15.198 13.374 1.00 98.38 134 SER A C 1
ATOM 1083 O O . SER A 1 134 ? -5.200 -15.315 13.780 1.00 98.38 134 SER A O 1
ATOM 1085 N N . GLY A 1 135 ? -7.308 -14.646 14.132 1.00 98.38 135 GLY A N 1
ATOM 1086 C CA . GLY A 1 135 ? -7.099 -14.110 15.472 1.00 98.38 135 GLY A CA 1
ATOM 1087 C C . GLY A 1 135 ? -6.346 -12.780 15.481 1.00 98.38 135 GLY A C 1
ATOM 1088 O O . GLY A 1 135 ? -5.602 -12.516 16.426 1.00 98.38 135 GLY A O 1
ATOM 1089 N N . GLY A 1 136 ? -6.502 -11.980 14.425 1.00 98.25 136 GLY A N 1
ATOM 1090 C CA . GLY A 1 136 ? -5.909 -10.653 14.310 1.00 98.25 136 GLY A CA 1
ATOM 1091 C C . GLY A 1 136 ? -6.552 -9.622 15.238 1.00 98.25 136 GLY A C 1
ATOM 1092 O O . GLY A 1 136 ? -7.706 -9.743 15.648 1.00 98.25 136 GLY A O 1
ATOM 1093 N N . ARG A 1 137 ? -5.788 -8.576 15.542 1.00 98.19 137 ARG A N 1
ATOM 1094 C CA . ARG A 1 137 ? -6.206 -7.388 16.290 1.00 98.19 137 ARG A CA 1
ATOM 1095 C C . ARG A 1 137 ? -6.509 -6.271 15.294 1.00 98.19 137 ARG A C 1
ATOM 1097 O O . ARG A 1 137 ? -5.588 -5.656 14.765 1.00 98.19 137 ARG A O 1
ATOM 1104 N N . ILE A 1 138 ? -7.788 -6.078 14.976 1.00 98.69 138 ILE A N 1
ATOM 1105 C CA . ILE A 1 138 ? -8.193 -5.456 13.707 1.00 98.69 138 ILE A CA 1
ATOM 1106 C C . ILE A 1 138 ? -8.610 -4.001 13.891 1.00 98.69 138 ILE A C 1
ATOM 1108 O O . ILE A 1 138 ? -9.479 -3.696 14.702 1.00 98.69 138 ILE A O 1
ATOM 1112 N N . ILE A 1 139 ? -8.044 -3.115 13.079 1.00 98.62 139 ILE A N 1
ATOM 1113 C CA . ILE A 1 139 ? -8.484 -1.730 12.912 1.00 98.62 139 ILE A CA 1
ATOM 1114 C C . ILE A 1 139 ? -8.947 -1.541 11.468 1.00 98.62 139 ILE A C 1
ATOM 1116 O O . ILE A 1 139 ? -8.281 -1.971 10.525 1.00 98.62 139 ILE A O 1
ATOM 1120 N N . ALA A 1 140 ? -10.093 -0.897 11.282 1.00 98.50 140 ALA A N 1
ATOM 1121 C CA . ALA A 1 140 ? -10.633 -0.613 9.958 1.00 98.50 140 ALA A CA 1
ATOM 1122 C C . ALA A 1 140 ? -10.491 0.873 9.613 1.00 98.50 140 ALA A C 1
ATOM 1124 O O . ALA A 1 140 ? -10.732 1.746 10.448 1.00 98.50 140 ALA A O 1
ATOM 1125 N N . VAL A 1 141 ? -10.148 1.162 8.360 1.00 98.31 141 VAL A N 1
ATOM 1126 C CA . VAL A 1 141 ? -10.170 2.516 7.799 1.00 98.31 141 VAL A CA 1
ATOM 1127 C C . VAL A 1 141 ? -11.177 2.562 6.665 1.00 98.31 141 VAL A C 1
ATOM 1129 O O . VAL A 1 141 ? -11.071 1.817 5.696 1.00 98.31 141 VAL A O 1
ATOM 1132 N N . THR A 1 142 ? -12.152 3.449 6.783 1.00 98.12 142 THR A N 1
ATOM 1133 C CA . THR A 1 142 ? -13.250 3.635 5.831 1.00 98.12 142 THR A CA 1
ATOM 1134 C C . THR A 1 142 ? -13.091 4.950 5.076 1.00 98.12 142 THR A C 1
ATOM 1136 O O . THR A 1 142 ? -12.422 5.869 5.552 1.00 98.12 142 THR A O 1
ATOM 1139 N N . ASN A 1 143 ? -13.707 5.072 3.899 1.00 95.56 143 ASN A N 1
ATOM 1140 C CA . ASN A 1 143 ? -13.704 6.340 3.163 1.00 95.56 143 ASN A CA 1
ATOM 1141 C C . ASN A 1 143 ? -14.776 7.321 3.638 1.00 95.56 143 ASN A C 1
ATOM 1143 O O . ASN A 1 143 ? -14.638 8.519 3.398 1.00 95.56 143 ASN A O 1
ATOM 1147 N N . THR A 1 144 ? -15.848 6.826 4.257 1.00 96.69 144 THR A N 1
ATOM 1148 C CA . THR A 1 144 ? -17.029 7.623 4.617 1.00 96.69 144 THR A CA 1
ATOM 1149 C C . THR A 1 144 ? -17.509 7.318 6.028 1.00 96.69 144 THR A C 1
ATOM 1151 O O . THR A 1 144 ? -17.347 6.199 6.521 1.00 96.69 144 THR A O 1
ATOM 1154 N N . GLU A 1 145 ? -18.191 8.283 6.642 1.00 96.44 145 GLU A N 1
ATOM 1155 C CA . GLU A 1 145 ? -18.845 8.077 7.939 1.00 96.44 145 GLU A CA 1
ATOM 1156 C C . GLU A 1 145 ? -19.931 6.995 7.892 1.00 96.44 145 GLU A C 1
ATOM 1158 O O . GLU A 1 145 ? -20.083 6.228 8.841 1.00 96.44 145 GLU A O 1
ATOM 1163 N N . GLU A 1 146 ? -20.662 6.869 6.781 1.00 97.25 146 GLU A N 1
ATOM 1164 C CA . GLU A 1 146 ? -21.692 5.833 6.639 1.00 97.25 146 GLU A CA 1
ATOM 1165 C C . GLU A 1 146 ? -21.097 4.417 6.712 1.00 97.25 146 GLU A C 1
ATOM 1167 O O . GLU A 1 146 ? -21.665 3.531 7.357 1.00 97.25 146 GLU A O 1
ATOM 1172 N N . GLN A 1 147 ? -19.938 4.204 6.085 1.00 98.00 147 GLN A N 1
ATOM 1173 C CA . GLN A 1 147 ? -19.204 2.939 6.154 1.00 98.00 147 GLN A CA 1
ATOM 1174 C C . GLN A 1 147 ? -18.655 2.682 7.564 1.00 98.00 147 GLN A C 1
ATOM 1176 O O . GLN A 1 147 ? -18.734 1.549 8.041 1.00 98.00 147 GLN A O 1
ATOM 1181 N N . ARG A 1 148 ? -18.143 3.718 8.250 1.00 98.00 148 ARG A N 1
ATOM 1182 C CA . ARG A 1 148 ? -17.680 3.614 9.645 1.00 98.00 148 ARG A CA 1
ATOM 1183 C C . ARG A 1 148 ? -18.801 3.132 10.559 1.00 98.00 148 ARG A C 1
ATOM 1185 O O . ARG A 1 148 ? -18.656 2.104 11.216 1.00 98.00 148 ARG A O 1
ATOM 1192 N N . LEU A 1 149 ? -19.941 3.821 10.522 1.00 98.00 149 LEU A N 1
ATOM 1193 C CA . LEU A 1 149 ? -21.120 3.481 11.320 1.00 98.00 149 LEU A CA 1
ATOM 1194 C C . LEU A 1 149 ? -21.662 2.087 10.985 1.00 98.00 149 LEU A C 1
ATOM 1196 O O . LEU A 1 149 ? -22.106 1.369 11.875 1.00 98.00 149 LEU A O 1
ATOM 1200 N N . TYR A 1 150 ? -21.612 1.676 9.713 1.00 98.25 150 TYR A N 1
ATOM 1201 C CA . TYR A 1 150 ? -22.000 0.323 9.313 1.00 98.25 150 TYR A CA 1
ATOM 1202 C C . TYR A 1 150 ? -21.122 -0.758 9.955 1.00 98.25 150 TYR A C 1
ATOM 1204 O O . TYR A 1 150 ? -21.651 -1.762 10.435 1.00 98.25 150 TYR A O 1
ATOM 1212 N N . LEU A 1 151 ? -19.798 -0.567 9.964 1.00 98.38 151 LEU A N 1
ATOM 1213 C CA . LEU A 1 151 ? -18.880 -1.521 10.583 1.00 98.38 151 LEU A CA 1
ATOM 1214 C C . LEU A 1 151 ? -19.036 -1.561 12.104 1.00 98.38 151 LEU A C 1
ATOM 1216 O O . LEU A 1 151 ? -19.047 -2.648 12.674 1.00 98.38 151 LEU A O 1
ATOM 1220 N N . GLU A 1 152 ? -19.210 -0.409 12.748 1.00 97.88 152 GLU A N 1
ATOM 1221 C CA . GLU A 1 152 ? -19.433 -0.330 14.195 1.00 97.88 152 GLU A CA 1
ATOM 1222 C C . GLU A 1 152 ? -20.747 -1.005 14.618 1.00 97.88 152 GLU A C 1
ATOM 1224 O O . GLU A 1 152 ? -20.744 -1.801 15.551 1.00 97.88 152 GLU A O 1
ATOM 1229 N N . ASP A 1 153 ? -21.854 -0.772 13.905 1.00 98.00 153 ASP A N 1
ATOM 1230 C CA . ASP A 1 153 ? -23.162 -1.377 14.217 1.00 98.00 153 ASP A CA 1
ATOM 1231 C C . ASP A 1 153 ? -23.158 -2.909 14.080 1.00 98.00 153 ASP A C 1
ATOM 1233 O O . ASP A 1 153 ? -23.827 -3.618 14.830 1.00 98.00 153 ASP A O 1
ATOM 1237 N N . ARG A 1 154 ? -22.419 -3.439 13.098 1.00 98.00 154 ARG A N 1
ATOM 1238 C CA . ARG A 1 154 ? -22.540 -4.847 12.678 1.00 98.00 154 ARG A CA 1
ATOM 1239 C C . ARG A 1 154 ? -21.374 -5.735 13.086 1.00 98.00 154 ARG A C 1
ATOM 1241 O O . ARG A 1 154 ? -21.564 -6.944 13.197 1.00 98.00 154 ARG A O 1
ATOM 1248 N N . TYR A 1 155 ? -20.190 -5.161 13.268 1.00 98.31 155 TYR A N 1
ATOM 1249 C CA . TYR A 1 155 ? -18.939 -5.906 13.414 1.00 98.31 155 TYR A CA 1
ATOM 1250 C C . TYR A 1 155 ? -18.041 -5.374 14.540 1.00 98.31 155 TYR A C 1
ATOM 1252 O O . TYR A 1 155 ? -16.868 -5.742 14.587 1.00 98.31 155 TYR A O 1
ATOM 1260 N N . ALA A 1 156 ? -18.568 -4.556 15.461 1.00 96.75 156 ALA A N 1
ATOM 1261 C CA . ALA A 1 156 ? -17.820 -4.024 16.607 1.00 96.75 156 ALA A CA 1
ATOM 1262 C C . ALA A 1 156 ? -17.023 -5.097 17.369 1.00 96.75 156 ALA A C 1
ATOM 1264 O O . ALA A 1 156 ? -15.852 -4.890 17.660 1.00 96.75 156 ALA A O 1
ATOM 1265 N N . GLU A 1 157 ? -17.601 -6.278 17.606 1.00 97.56 157 GLU A N 1
ATOM 1266 C CA . GLU A 1 157 ? -16.937 -7.377 18.334 1.00 97.56 157 GLU A CA 1
ATOM 1267 C C . GLU A 1 157 ? -15.692 -7.9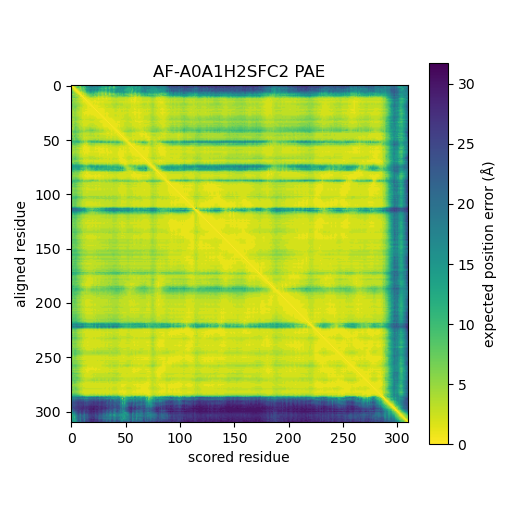48 17.623 1.00 97.56 157 GLU A C 1
ATOM 1269 O O . GLU A 1 157 ? -14.880 -8.644 18.233 1.00 97.56 157 GLU A O 1
ATOM 1274 N N . MET A 1 158 ? -15.525 -7.683 16.323 1.00 98.38 158 MET A N 1
ATOM 1275 C CA . MET A 1 158 ? -14.354 -8.112 15.549 1.00 98.38 158 MET A CA 1
ATOM 1276 C C . MET A 1 158 ? -13.256 -7.042 15.491 1.00 98.38 158 MET A C 1
ATOM 1278 O O . MET A 1 158 ? -12.160 -7.328 15.009 1.00 98.38 158 MET A O 1
ATOM 1282 N N . LEU A 1 159 ? -13.541 -5.816 15.935 1.00 98.38 159 LEU A N 1
ATOM 1283 C CA . LEU A 1 159 ? -12.739 -4.625 15.669 1.00 98.38 159 LEU A CA 1
ATOM 1284 C C . LEU A 1 159 ? -12.266 -3.986 16.980 1.00 98.38 159 LEU A C 1
ATOM 1286 O O . LEU A 1 159 ? -13.014 -3.849 17.939 1.00 98.38 159 LEU A O 1
ATOM 1290 N N . ILE A 1 160 ? -11.015 -3.532 17.004 1.00 97.19 160 ILE A N 1
ATOM 1291 C CA . ILE A 1 160 ? -10.499 -2.635 18.049 1.00 97.19 160 ILE A CA 1
ATOM 1292 C C . ILE A 1 160 ? -11.085 -1.234 17.860 1.00 97.19 160 ILE A C 1
ATOM 1294 O O . ILE A 1 160 ? -11.405 -0.551 18.828 1.00 97.19 160 ILE A O 1
ATOM 1298 N N . GLY A 1 161 ? -11.213 -0.799 16.608 1.00 97.56 161 GLY A N 1
ATOM 1299 C CA . GLY A 1 161 ? -11.787 0.492 16.267 1.00 97.56 161 GLY A CA 1
ATOM 1300 C C . GLY A 1 161 ? -11.879 0.703 14.763 1.00 97.56 161 GLY A C 1
ATOM 1301 O O . GLY A 1 161 ? -11.269 -0.021 13.967 1.00 97.56 161 GLY A O 1
ATOM 1302 N N . VAL A 1 162 ? -12.656 1.714 14.385 1.00 98.31 162 VAL A N 1
ATOM 1303 C CA . VAL A 1 162 ? -12.877 2.109 12.994 1.00 98.31 162 VAL A CA 1
ATOM 1304 C C . VAL A 1 162 ? -12.653 3.606 12.866 1.00 98.31 162 VAL A C 1
ATOM 1306 O O . VAL A 1 162 ? -13.128 4.385 13.686 1.00 98.31 162 VAL A O 1
ATOM 1309 N N . ILE A 1 163 ? -11.933 4.017 11.828 1.00 97.56 163 ILE A N 1
ATOM 1310 C CA . ILE A 1 163 ? -11.715 5.426 11.494 1.00 97.56 163 ILE A CA 1
ATOM 1311 C C . ILE A 1 163 ? -12.231 5.694 10.087 1.00 97.56 163 ILE A C 1
ATOM 1313 O O . ILE A 1 163 ? -12.180 4.833 9.210 1.00 97.56 163 ILE A O 1
ATOM 1317 N N . SER A 1 164 ? -12.717 6.907 9.868 1.00 97.25 164 SER A N 1
ATOM 1318 C CA . SER A 1 164 ? -13.133 7.402 8.563 1.00 97.25 164 SER A CA 1
ATOM 1319 C C . SER A 1 164 ? -12.188 8.482 8.070 1.00 97.25 164 SER A C 1
ATOM 1321 O O . SER A 1 164 ? -11.866 9.428 8.790 1.00 97.25 164 SER A O 1
ATOM 1323 N N . LEU A 1 165 ? -11.773 8.369 6.812 1.00 97.00 165 LEU A N 1
ATOM 1324 C CA . LEU A 1 165 ? -10.990 9.398 6.135 1.00 97.00 165 LEU A CA 1
ATOM 1325 C C . LEU A 1 165 ? -11.777 10.708 5.991 1.00 97.00 165 LEU A C 1
ATOM 1327 O O . LEU A 1 165 ? -11.184 11.781 6.063 1.00 97.00 165 LEU A O 1
ATOM 13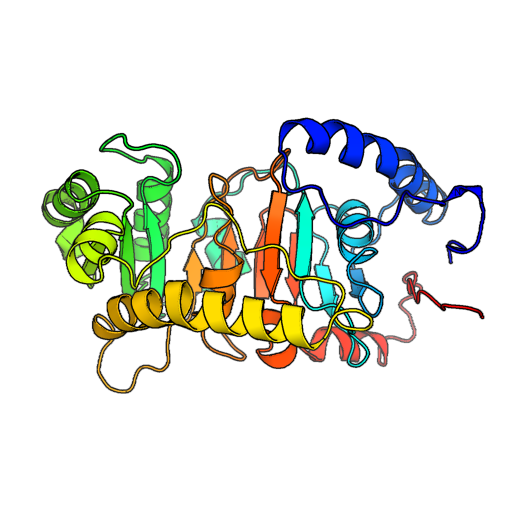31 N N . GLU A 1 166 ? -13.103 10.634 5.846 1.00 96.00 166 GLU A N 1
ATOM 1332 C CA . GLU A 1 166 ? -13.989 11.802 5.806 1.00 96.00 166 GLU A CA 1
ATOM 1333 C C . GLU A 1 166 ? -13.986 12.553 7.140 1.00 96.00 166 GLU A C 1
ATOM 1335 O O . GLU A 1 166 ? -13.888 13.780 7.152 1.00 96.00 166 GLU A O 1
ATOM 1340 N N . GLN A 1 167 ? -13.998 11.829 8.262 1.00 95.94 167 GLN A N 1
ATOM 1341 C CA . GLN A 1 167 ? -13.881 12.441 9.584 1.00 95.94 167 GLN A CA 1
ATOM 1342 C C . GLN A 1 167 ? -12.504 13.080 9.795 1.00 95.94 167 GLN A C 1
ATOM 1344 O O . GLN A 1 167 ? -12.427 14.207 10.280 1.00 95.94 167 GLN A O 1
ATOM 1349 N N . ILE A 1 168 ? -11.415 12.411 9.390 1.00 96.69 168 ILE A N 1
ATOM 1350 C CA . ILE A 1 168 ? -10.071 13.008 9.467 1.00 96.69 168 ILE A CA 1
ATOM 1351 C C . ILE A 1 168 ? -10.021 14.298 8.641 1.00 96.69 168 ILE A C 1
ATOM 1353 O O . ILE A 1 168 ? -9.544 15.316 9.135 1.00 96.69 168 ILE A O 1
ATOM 1357 N N . ALA A 1 169 ? -10.540 14.282 7.412 1.00 96.38 169 ALA A N 1
ATOM 1358 C CA . ALA A 1 169 ? -10.575 15.463 6.553 1.00 96.38 169 ALA A CA 1
ATOM 1359 C C . ALA A 1 169 ? -11.408 16.604 7.155 1.00 96.38 169 ALA A C 1
ATOM 1361 O O . ALA A 1 169 ? -11.006 17.763 7.067 1.00 96.38 169 ALA A O 1
ATOM 1362 N N . LEU A 1 170 ? -12.532 16.287 7.802 1.00 96.56 170 LEU A N 1
ATOM 1363 C CA . LEU A 1 170 ? -13.360 17.276 8.488 1.00 96.56 170 LEU A CA 1
ATOM 1364 C C . LEU A 1 170 ? -12.620 17.927 9.666 1.00 96.56 170 LEU A C 1
ATOM 1366 O O . LEU A 1 170 ? -12.689 19.142 9.837 1.00 96.56 170 LEU A O 1
ATOM 1370 N N . GLU A 1 171 ? -11.913 17.134 10.471 1.00 95.69 171 GLU A N 1
ATOM 1371 C CA . GLU A 1 171 ? -11.258 17.605 11.695 1.00 95.69 171 GLU A CA 1
ATOM 1372 C C . GLU A 1 171 ? -9.904 18.284 11.444 1.00 95.69 171 GLU A C 1
ATOM 1374 O O . GLU A 1 171 ? -9.572 19.276 12.094 1.00 95.69 171 GLU A O 1
ATOM 1379 N N . GLU A 1 172 ? -9.107 17.768 10.507 1.00 94.88 172 GLU A N 1
ATOM 1380 C CA . GLU A 1 172 ? -7.801 18.339 10.157 1.00 94.88 172 GLU A CA 1
ATOM 1381 C C . GLU A 1 172 ? -7.913 19.483 9.139 1.00 94.88 172 GLU A C 1
ATOM 1383 O O . GLU A 1 172 ? -6.989 20.296 9.012 1.00 94.88 172 GLU A O 1
ATOM 1388 N N . GLY A 1 173 ? -9.037 19.565 8.421 1.00 95.31 173 GLY A N 1
ATOM 1389 C CA . GLY A 1 173 ? -9.306 20.585 7.418 1.00 95.31 173 GLY A CA 1
ATOM 1390 C C . GLY A 1 173 ? -8.213 20.638 6.353 1.00 95.31 173 GLY A C 1
ATOM 1391 O O . GLY A 1 173 ? -7.824 19.633 5.765 1.00 95.31 173 GLY A O 1
ATOM 1392 N N . ASN A 1 174 ? -7.663 21.830 6.124 1.00 93.69 174 ASN A N 1
ATOM 1393 C CA . ASN A 1 174 ? -6.624 22.050 5.118 1.00 93.69 174 ASN A CA 1
ATOM 1394 C C . ASN A 1 174 ? -5.252 21.452 5.476 1.00 93.69 174 ASN A C 1
ATOM 1396 O O . ASN A 1 174 ? -4.318 21.634 4.697 1.00 93.69 174 ASN A O 1
ATOM 1400 N N . ARG A 1 175 ? -5.090 20.797 6.632 1.00 94.31 175 ARG A N 1
ATOM 1401 C CA . ARG A 1 175 ? -3.837 20.141 7.039 1.00 94.31 175 ARG A CA 1
ATOM 1402 C C . ARG A 1 175 ? -3.780 18.666 6.657 1.00 94.31 175 ARG A C 1
ATOM 1404 O O . ARG A 1 175 ? -2.746 18.045 6.878 1.00 94.31 175 ARG A O 1
ATOM 1411 N N . PHE A 1 176 ? -4.855 18.122 6.091 1.00 97.94 176 PHE A N 1
ATOM 1412 C CA . PHE A 1 176 ? -4.908 16.736 5.654 1.00 97.94 176 PHE A CA 1
ATOM 1413 C C . PHE A 1 176 ? -5.262 16.616 4.175 1.00 97.94 176 PHE A C 1
ATOM 1415 O O . PHE A 1 176 ? -6.304 17.094 3.734 1.00 97.94 176 PHE A O 1
ATOM 1422 N N . ASP A 1 177 ? -4.406 15.915 3.438 1.00 97.12 177 ASP A N 1
ATOM 1423 C CA . ASP A 1 177 ? -4.651 15.486 2.070 1.00 97.12 177 ASP A CA 1
ATOM 1424 C C . ASP A 1 177 ? -4.657 13.957 2.015 1.00 97.12 177 ASP A C 1
ATOM 1426 O O . ASP A 1 177 ? -3.729 13.304 2.499 1.00 97.12 177 ASP A O 1
ATOM 1430 N N . TRP A 1 178 ? -5.658 13.385 1.344 1.00 96.50 178 TRP A N 1
ATOM 1431 C CA . TRP A 1 178 ? -5.701 11.959 1.019 1.00 96.50 178 TRP A CA 1
ATOM 1432 C C . TRP A 1 178 ? -5.614 11.765 -0.499 1.00 96.50 178 TRP A C 1
ATOM 1434 O O . TRP A 1 178 ? -6.640 11.704 -1.184 1.00 96.50 178 TRP A O 1
ATOM 1444 N N . PRO A 1 179 ? -4.397 11.766 -1.071 1.00 94.31 179 PRO A N 1
ATOM 1445 C CA . PRO A 1 179 ? -4.233 11.751 -2.512 1.00 94.31 179 PRO A CA 1
ATOM 1446 C C . PRO A 1 179 ? -4.609 10.384 -3.093 1.00 94.31 179 PRO A C 1
ATOM 1448 O O . PRO A 1 179 ? -4.394 9.341 -2.484 1.00 94.31 179 PRO A O 1
ATOM 1451 N N . SER A 1 180 ? -5.120 10.384 -4.328 1.00 93.12 180 SER A N 1
ATOM 1452 C CA . SER A 1 180 ? -5.486 9.146 -5.042 1.00 93.12 180 SER A CA 1
ATOM 1453 C C . SER A 1 180 ? -4.309 8.201 -5.320 1.00 93.12 180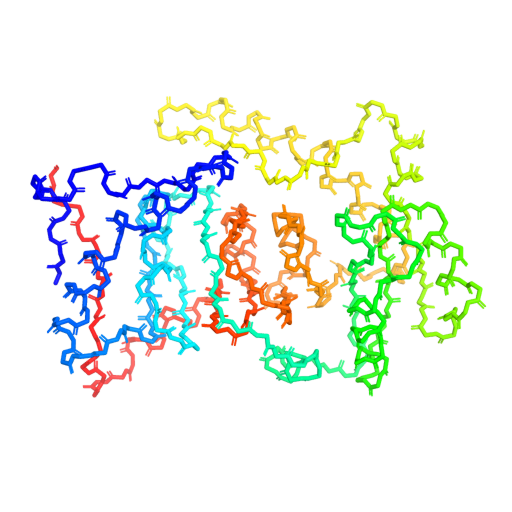 SER A C 1
ATOM 1455 O O . SER A 1 180 ? -4.535 7.044 -5.666 1.00 93.12 180 SER A O 1
ATOM 1457 N N . ALA A 1 181 ? -3.082 8.720 -5.218 1.00 95.44 181 ALA A N 1
ATOM 1458 C CA . ALA A 1 181 ? -1.820 8.019 -5.385 1.00 95.44 181 ALA A CA 1
ATOM 1459 C C . ALA A 1 181 ? -0.688 8.773 -4.674 1.00 95.44 181 ALA A C 1
ATOM 1461 O O . ALA A 1 181 ? -0.839 9.961 -4.377 1.00 95.44 181 ALA A O 1
ATOM 1462 N N . MET A 1 182 ? 0.474 8.140 -4.485 1.00 94.94 182 MET A N 1
ATOM 1463 C CA . MET A 1 182 ? 1.659 8.860 -4.018 1.00 94.94 182 MET A CA 1
ATOM 1464 C C . MET A 1 182 ? 1.975 10.045 -4.958 1.00 94.94 182 MET A C 1
ATOM 1466 O O . MET A 1 182 ? 1.951 9.875 -6.187 1.00 94.94 182 MET A O 1
ATOM 1470 N N . PRO A 1 183 ? 2.275 11.244 -4.417 1.00 94.75 183 PRO A N 1
ATOM 1471 C CA . PRO A 1 183 ? 2.692 12.384 -5.219 1.00 94.75 183 PRO A CA 1
ATOM 1472 C C . PRO A 1 183 ? 3.913 12.053 -6.073 1.00 94.75 183 PRO A C 1
ATOM 1474 O O . PRO A 1 183 ? 4.825 11.339 -5.652 1.00 94.75 183 PRO A O 1
ATOM 1477 N N . TRP A 1 184 ? 3.942 12.597 -7.286 1.00 92.75 184 TRP A N 1
ATOM 1478 C CA . TRP A 1 184 ? 5.077 12.403 -8.173 1.00 92.75 184 TRP A CA 1
ATOM 1479 C C . TRP A 1 184 ? 6.330 13.052 -7.587 1.00 92.75 184 TRP A C 1
ATOM 1481 O O . TRP A 1 184 ? 6.359 14.266 -7.401 1.00 92.75 184 TRP A O 1
ATOM 1491 N N . LEU A 1 185 ? 7.383 12.261 -7.366 1.00 92.31 185 LEU A N 1
ATOM 1492 C CA . LEU A 1 185 ? 8.677 12.808 -6.964 1.00 92.31 185 LEU A CA 1
ATOM 1493 C C . LEU A 1 185 ? 9.527 13.158 -8.200 1.00 92.31 185 LEU A C 1
ATOM 1495 O O . LEU A 1 185 ? 9.726 12.281 -9.061 1.00 92.31 185 LEU A O 1
ATOM 1499 N N . PRO A 1 186 ? 10.047 14.399 -8.289 1.00 87.56 186 PRO A N 1
ATOM 1500 C CA . PRO A 1 186 ? 11.096 14.772 -9.233 1.00 87.56 186 PRO A CA 1
ATOM 1501 C C . PRO A 1 186 ? 12.336 13.878 -9.111 1.00 87.56 186 PRO A C 1
ATOM 1503 O O . PRO A 1 186 ? 12.595 13.296 -8.058 1.00 87.56 186 PRO A O 1
ATOM 1506 N N . GLU A 1 187 ? 13.113 13.785 -10.193 1.00 82.06 187 GLU A N 1
ATOM 1507 C CA . GLU A 1 187 ? 14.384 13.051 -10.207 1.00 82.06 187 GLU A CA 1
ATOM 1508 C C . GLU A 1 187 ? 15.363 13.684 -9.211 1.00 82.06 187 GLU A C 1
ATOM 1510 O O . GLU A 1 187 ? 15.814 14.814 -9.409 1.00 82.06 187 GLU A O 1
ATOM 1515 N N . SER A 1 188 ? 15.694 12.960 -8.140 1.00 81.00 188 SER A N 1
ATOM 1516 C CA . SER A 1 188 ? 16.469 13.492 -7.012 1.00 81.00 188 SER A CA 1
ATOM 1517 C C . SER A 1 188 ? 17.852 14.005 -7.401 1.00 81.00 188 SER A C 1
ATOM 1519 O O . SER A 1 188 ? 18.324 14.965 -6.800 1.00 81.00 188 SER A O 1
ATOM 1521 N N . ASP A 1 189 ? 18.476 13.401 -8.412 1.00 81.19 189 ASP A N 1
ATOM 1522 C CA . ASP A 1 189 ? 19.827 13.756 -8.864 1.00 81.19 189 ASP A CA 1
ATOM 1523 C C . ASP A 1 189 ? 19.862 15.129 -9.549 1.00 81.19 189 ASP A C 1
ATOM 1525 O O . ASP A 1 189 ? 20.892 15.801 -9.560 1.00 81.19 189 ASP A O 1
ATOM 1529 N N . ARG A 1 190 ? 18.728 15.563 -10.112 1.00 85.06 190 ARG A N 1
ATOM 1530 C CA . ARG A 1 190 ? 18.602 16.829 -10.845 1.00 85.06 190 ARG A CA 1
ATOM 1531 C C . ARG A 1 190 ? 17.826 17.890 -10.069 1.00 85.06 190 ARG A C 1
ATOM 1533 O O . ARG A 1 190 ? 18.124 19.073 -10.196 1.00 85.06 190 ARG A O 1
ATOM 1540 N N . TYR A 1 191 ? 16.852 17.462 -9.273 1.00 89.38 191 TYR A N 1
ATOM 1541 C CA . TYR A 1 191 ? 15.856 18.303 -8.613 1.00 89.38 191 TYR A CA 1
ATOM 1542 C C . TYR A 1 191 ? 15.758 17.964 -7.119 1.00 89.38 191 TYR A C 1
ATOM 1544 O O . TYR A 1 191 ? 14.683 17.678 -6.591 1.00 89.38 191 TYR A O 1
ATOM 1552 N N . TRP A 1 192 ? 16.903 17.942 -6.430 1.00 89.88 192 TRP A N 1
ATOM 1553 C CA . TRP A 1 192 ? 16.991 17.476 -5.043 1.00 89.88 192 TRP A CA 1
ATOM 1554 C C . TRP A 1 192 ? 16.053 18.223 -4.089 1.00 89.88 192 TRP A C 1
ATOM 1556 O O . TRP A 1 192 ? 15.295 17.577 -3.369 1.00 89.88 192 TRP A O 1
ATOM 1566 N N . GLN A 1 193 ? 16.081 19.561 -4.090 1.00 94.62 193 GLN A N 1
ATOM 1567 C CA . GLN A 1 193 ? 15.286 20.363 -3.154 1.00 94.62 193 GLN A CA 1
ATOM 1568 C C . GLN A 1 193 ? 13.784 20.139 -3.363 1.00 94.62 193 GLN A C 1
ATOM 1570 O O . GLN A 1 193 ? 13.081 19.792 -2.425 1.00 94.62 193 GLN A O 1
ATOM 1575 N N . GLU A 1 194 ? 13.315 20.218 -4.608 1.00 94.56 194 GLU A N 1
ATOM 1576 C CA . GLU A 1 194 ? 11.909 19.997 -4.971 1.00 94.56 194 GLU A CA 1
ATOM 1577 C C . GLU A 1 194 ? 11.442 18.576 -4.609 1.00 94.56 194 GLU A C 1
ATOM 1579 O O . GLU A 1 194 ? 10.310 18.370 -4.165 1.00 94.56 194 GLU A O 1
ATOM 1584 N N . CYS A 1 195 ? 12.327 17.584 -4.758 1.00 93.19 195 CYS A N 1
ATOM 1585 C CA . CYS A 1 195 ? 12.086 16.213 -4.320 1.00 93.19 195 CYS A CA 1
ATOM 1586 C C . CYS A 1 195 ? 11.908 16.132 -2.795 1.00 93.19 195 CYS A C 1
ATOM 1588 O O . CYS A 1 195 ? 10.942 15.528 -2.329 1.00 93.19 195 CYS A O 1
ATOM 1590 N N . GLN A 1 196 ? 12.792 16.768 -2.019 1.00 94.38 196 GLN A N 1
ATOM 1591 C CA . GLN A 1 196 ? 12.703 16.798 -0.555 1.00 94.38 196 GLN A CA 1
ATOM 1592 C C . GLN A 1 196 ? 11.470 17.554 -0.061 1.00 94.38 196 GLN A C 1
ATOM 1594 O O . GLN A 1 196 ? 10.781 17.060 0.828 1.00 94.38 196 GLN A O 1
ATOM 1599 N N . ASP A 1 197 ? 11.139 18.687 -0.677 1.00 96.69 197 ASP A N 1
ATOM 1600 C CA . ASP A 1 197 ? 9.952 19.472 -0.337 1.00 96.69 197 ASP A CA 1
ATOM 1601 C C . ASP A 1 197 ? 8.672 18.663 -0.602 1.00 96.69 197 ASP A C 1
ATOM 1603 O O . ASP A 1 197 ? 7.770 18.624 0.234 1.00 96.69 197 ASP A O 1
ATOM 1607 N N . THR A 1 198 ? 8.615 17.932 -1.724 1.00 96.62 198 THR A N 1
ATOM 1608 C CA . THR A 1 198 ? 7.477 17.053 -2.050 1.00 96.62 198 THR A CA 1
ATOM 1609 C C . THR A 1 198 ? 7.336 15.910 -1.039 1.00 96.62 198 THR A C 1
ATOM 1611 O O . THR A 1 198 ? 6.224 15.602 -0.608 1.00 96.62 198 THR A O 1
ATOM 1614 N N . ILE A 1 199 ? 8.451 15.289 -0.628 1.00 96.31 199 ILE A N 1
ATOM 1615 C CA . ILE A 1 199 ? 8.459 14.244 0.410 1.00 96.31 199 ILE A CA 1
ATOM 1616 C C . ILE A 1 199 ? 7.993 14.818 1.754 1.00 96.31 199 ILE A C 1
ATOM 1618 O O . ILE A 1 199 ? 7.161 14.203 2.421 1.00 96.31 199 ILE A O 1
ATOM 1622 N N . GLY A 1 200 ? 8.504 15.991 2.135 1.00 97.44 200 GLY A N 1
ATOM 1623 C CA . GLY A 1 200 ? 8.139 16.687 3.367 1.00 97.44 200 GLY A CA 1
ATOM 1624 C C . GLY A 1 200 ? 6.646 16.992 3.426 1.00 97.44 200 GLY A C 1
ATOM 1625 O O . GLY A 1 200 ? 5.983 16.599 4.383 1.00 97.44 200 GLY A O 1
ATOM 1626 N N . LEU A 1 201 ? 6.094 17.582 2.362 1.00 97.38 201 LEU A N 1
ATOM 1627 C CA . LEU A 1 201 ? 4.664 17.881 2.259 1.00 97.38 201 LEU A CA 1
ATOM 1628 C C . LEU A 1 201 ? 3.802 16.618 2.310 1.00 97.38 201 LEU A C 1
ATOM 1630 O O . LEU A 1 201 ? 2.797 16.596 3.016 1.00 97.38 201 LEU A O 1
ATOM 1634 N N . TYR A 1 202 ? 4.189 15.552 1.606 1.00 97.94 202 TYR A N 1
ATOM 1635 C CA . TYR A 1 202 ? 3.461 14.283 1.653 1.00 97.94 202 TYR A CA 1
ATOM 1636 C C . TYR A 1 202 ? 3.467 13.672 3.062 1.00 97.94 202 TYR A C 1
ATOM 1638 O O . TYR A 1 202 ? 2.451 13.163 3.542 1.00 97.94 202 TYR A O 1
ATOM 1646 N N . LYS A 1 203 ? 4.600 13.762 3.764 1.00 97.81 203 LYS A N 1
ATOM 1647 C CA . LYS A 1 203 ? 4.717 13.303 5.147 1.00 97.81 203 LYS A CA 1
ATOM 1648 C C . LYS A 1 203 ? 3.822 14.117 6.086 1.00 97.81 203 LYS A C 1
ATOM 1650 O O . LYS A 1 203 ? 3.019 13.526 6.802 1.00 97.81 203 LYS A O 1
ATOM 1655 N N . GLU A 1 204 ? 3.934 15.441 6.048 1.00 97.94 204 GLU A N 1
ATOM 1656 C CA . GLU A 1 204 ? 3.230 16.366 6.944 1.00 97.94 204 GLU A CA 1
ATOM 1657 C C . GLU A 1 204 ? 1.714 16.376 6.711 1.00 97.94 204 GLU A C 1
ATOM 1659 O O . GLU A 1 204 ? 0.943 16.445 7.665 1.00 97.94 204 GLU A O 1
ATOM 1664 N N . ARG A 1 205 ? 1.276 16.301 5.448 1.00 97.88 205 ARG A N 1
ATOM 1665 C CA . ARG A 1 205 ? -0.134 16.487 5.072 1.00 97.88 205 ARG A CA 1
ATOM 1666 C C . ARG A 1 205 ? -0.893 15.183 4.867 1.00 97.88 205 ARG A C 1
ATOM 1668 O O . ARG A 1 205 ? -2.115 15.194 4.924 1.00 97.88 205 ARG A O 1
ATOM 1675 N N . THR A 1 206 ? -0.216 14.057 4.654 1.00 98.38 206 THR A N 1
ATOM 1676 C CA . THR A 1 206 ? -0.882 12.760 4.445 1.00 98.38 206 THR A CA 1
ATOM 1677 C C . THR A 1 206 ? -0.488 11.752 5.511 1.00 98.38 206 THR A C 1
ATOM 1679 O O . THR A 1 206 ? -1.354 11.258 6.233 1.00 98.38 206 THR A O 1
ATOM 1682 N N . ILE A 1 207 ? 0.807 11.439 5.631 1.00 97.75 207 ILE A N 1
ATOM 1683 C CA . ILE A 1 207 ? 1.261 10.314 6.462 1.00 97.75 207 ILE A CA 1
ATOM 1684 C C . ILE A 1 207 ? 1.058 10.604 7.947 1.00 97.75 207 ILE A C 1
ATOM 1686 O O . ILE A 1 207 ? 0.439 9.801 8.633 1.00 97.75 207 ILE A O 1
ATOM 1690 N N . GLU A 1 208 ? 1.564 11.722 8.463 1.00 96.69 208 GLU A N 1
ATOM 1691 C CA . GLU A 1 208 ? 1.548 12.007 9.901 1.00 96.69 208 GLU A CA 1
ATOM 1692 C C . GLU A 1 208 ? 0.143 12.235 10.475 1.00 96.69 208 GLU A C 1
ATOM 1694 O O . GLU A 1 208 ? -0.143 11.664 11.533 1.00 96.69 208 GLU A O 1
ATOM 1699 N N . PRO A 1 209 ? -0.763 13.001 9.829 1.00 97.12 209 PRO A N 1
ATOM 1700 C CA . PRO A 1 209 ? -2.120 13.164 10.335 1.00 97.12 209 PRO A CA 1
ATOM 1701 C C . PRO A 1 209 ? -2.879 11.837 10.328 1.00 97.12 209 PRO A C 1
ATOM 1703 O O . PRO A 1 209 ? -3.532 11.507 11.316 1.00 97.12 209 PRO A O 1
ATOM 1706 N N . PHE A 1 210 ? -2.739 11.036 9.265 1.00 97.69 210 PHE A N 1
ATOM 1707 C CA . PHE A 1 210 ? -3.362 9.717 9.193 1.00 97.69 210 PHE A CA 1
ATOM 1708 C C . PHE A 1 210 ? -2.788 8.755 10.236 1.00 97.69 210 PHE A C 1
ATOM 1710 O O . PHE A 1 210 ? -3.548 8.180 11.015 1.00 97.69 210 PHE A O 1
ATOM 1717 N N . ALA A 1 211 ? -1.457 8.622 10.293 1.00 96.19 211 ALA A N 1
ATOM 1718 C CA . ALA A 1 211 ? -0.754 7.742 11.222 1.00 96.19 211 ALA A CA 1
ATOM 1719 C C . ALA A 1 211 ? -1.176 8.031 12.661 1.00 96.19 211 ALA A C 1
ATOM 1721 O O . ALA A 1 211 ? -1.626 7.120 13.344 1.00 96.19 211 ALA A O 1
ATOM 1722 N N . ARG A 1 212 ? -1.145 9.304 13.080 1.00 94.25 212 ARG A N 1
ATOM 1723 C CA . ARG A 1 212 ? -1.551 9.734 14.425 1.00 94.25 212 ARG A CA 1
ATOM 1724 C C . ARG A 1 212 ? -2.948 9.240 14.793 1.00 94.25 212 ARG A C 1
ATOM 1726 O O . ARG A 1 212 ? -3.169 8.812 15.919 1.00 94.25 212 ARG A O 1
ATOM 1733 N N . ARG A 1 213 ? -3.894 9.289 13.855 1.00 95.44 213 ARG A N 1
ATOM 1734 C CA . ARG A 1 213 ? -5.279 8.864 14.091 1.00 95.44 213 ARG A CA 1
ATOM 1735 C C . ARG A 1 213 ? -5.377 7.361 14.273 1.00 95.44 213 ARG A C 1
ATOM 1737 O O . ARG A 1 213 ? -5.970 6.913 15.248 1.00 95.44 213 ARG A O 1
ATOM 1744 N N . VAL A 1 214 ? -4.771 6.590 13.375 1.00 95.81 214 VAL A N 1
ATOM 1745 C CA . VAL A 1 214 ? -4.883 5.128 13.416 1.00 95.81 214 VAL A CA 1
ATOM 1746 C C . VAL A 1 214 ? -4.034 4.496 14.516 1.00 95.81 214 VAL A C 1
ATOM 1748 O O . VAL A 1 214 ? -4.456 3.504 15.102 1.00 95.81 214 VAL A O 1
ATOM 1751 N N . THR A 1 215 ? -2.880 5.074 14.862 1.00 94.81 215 THR A N 1
ATOM 1752 C CA . THR A 1 215 ? -2.038 4.560 15.951 1.00 94.81 215 THR A CA 1
ATOM 1753 C C . THR A 1 215 ? -2.618 4.857 17.328 1.00 94.81 215 THR A C 1
ATOM 1755 O O . THR A 1 215 ? -2.345 4.104 18.250 1.00 94.81 215 THR A O 1
ATOM 1758 N N . ASN A 1 216 ? -3.462 5.885 17.482 1.00 94.62 216 ASN A N 1
ATOM 1759 C CA . ASN A 1 216 ? -4.168 6.148 18.744 1.00 94.62 216 ASN A CA 1
ATOM 1760 C C . ASN A 1 216 ? -5.174 5.045 19.122 1.00 94.62 216 ASN A C 1
ATOM 1762 O O . ASN A 1 216 ? -5.618 4.999 20.265 1.00 94.62 216 ASN A O 1
ATOM 1766 N N . LEU A 1 217 ? -5.548 4.173 18.178 1.00 95.12 217 LEU A N 1
ATOM 1767 C CA . LEU A 1 217 ? -6.361 2.986 18.458 1.00 95.12 217 LEU A CA 1
ATOM 1768 C C . LEU A 1 217 ? -5.526 1.795 18.946 1.00 95.12 217 LEU A C 1
ATOM 1770 O O . LEU A 1 217 ? -6.085 0.807 19.421 1.00 95.12 217 LEU A O 1
ATOM 1774 N N . LEU A 1 218 ? -4.201 1.851 18.806 1.00 94.31 218 LEU A N 1
ATOM 1775 C CA . LEU A 1 218 ? -3.321 0.817 19.328 1.00 94.31 218 LEU A CA 1
ATOM 1776 C C . LEU A 1 218 ? -3.139 1.010 20.844 1.00 94.31 218 LEU A C 1
ATOM 1778 O O . LEU A 1 218 ? -3.132 2.145 21.323 1.00 94.31 218 LEU A O 1
ATOM 1782 N N . PRO A 1 219 ? -2.968 -0.078 21.615 1.00 90.94 219 PRO A N 1
ATOM 1783 C CA . PRO A 1 219 ? -2.533 0.015 23.002 1.00 90.94 219 PRO A CA 1
ATOM 1784 C C . PRO A 1 219 ? -1.246 0.827 23.162 1.00 90.94 219 PRO A C 1
ATOM 1786 O O . PRO A 1 219 ? -0.400 0.877 22.268 1.00 90.94 219 PRO A O 1
ATOM 1789 N N . GLU A 1 220 ? -1.078 1.422 24.339 1.00 87.50 220 GLU A N 1
ATOM 1790 C CA . GLU A 1 220 ? 0.117 2.193 24.671 1.00 87.50 220 GLU A CA 1
ATOM 1791 C C . GLU A 1 220 ? 1.397 1.352 24.516 1.00 87.50 220 GLU A C 1
ATOM 1793 O O . GLU A 1 220 ? 1.451 0.189 24.917 1.00 87.50 220 GLU A O 1
ATOM 1798 N N . GLY A 1 221 ? 2.434 1.949 23.923 1.00 80.88 221 GLY A N 1
ATOM 1799 C CA . GLY A 1 221 ? 3.722 1.296 23.673 1.00 80.88 221 GLY A CA 1
ATOM 1800 C C . GLY A 1 221 ? 3.792 0.470 22.385 1.00 80.88 221 GLY A C 1
ATOM 1801 O O . GLY A 1 221 ? 4.885 0.053 21.999 1.00 80.88 221 GLY A O 1
ATOM 1802 N N . GLU A 1 222 ? 2.678 0.268 21.678 1.00 84.75 222 GLU A N 1
ATOM 1803 C CA . GLU A 1 222 ? 2.690 -0.419 20.386 1.00 84.75 222 GLU A CA 1
ATOM 1804 C C . GLU A 1 222 ? 3.265 0.484 19.280 1.00 84.75 222 GLU A C 1
ATOM 1806 O O . GLU A 1 222 ? 2.785 1.585 19.021 1.00 84.75 222 GLU A O 1
ATOM 1811 N N . GLY A 1 223 ? 4.307 0.002 18.596 1.00 75.81 223 GLY A N 1
ATOM 1812 C CA . GLY A 1 223 ? 5.101 0.783 17.635 1.00 75.81 223 GLY A CA 1
ATOM 1813 C C . GLY A 1 223 ? 4.570 0.836 16.196 1.00 75.81 223 GLY A C 1
ATOM 1814 O O . GLY A 1 223 ? 5.315 1.225 15.299 1.00 75.81 223 GLY A O 1
ATOM 1815 N N . GLY A 1 224 ? 3.330 0.402 15.945 1.00 89.19 224 GLY A N 1
ATOM 1816 C CA . GLY A 1 224 ? 2.708 0.373 14.612 1.00 89.19 224 GLY A CA 1
ATOM 1817 C C . GLY A 1 224 ? 1.993 -0.942 14.297 1.00 89.19 224 GLY A C 1
ATOM 1818 O O . GLY A 1 224 ? 1.793 -1.773 15.185 1.00 89.19 224 GLY A O 1
ATOM 1819 N N . PHE A 1 225 ? 1.645 -1.144 13.025 1.00 97.88 225 PHE A N 1
ATOM 1820 C CA . PHE A 1 225 ? 0.922 -2.329 12.545 1.00 97.88 225 PHE A CA 1
ATOM 1821 C C . PHE A 1 225 ? 1.872 -3.423 12.062 1.00 97.88 225 PHE A C 1
ATOM 1823 O O . PHE A 1 225 ? 2.844 -3.142 11.356 1.00 97.88 225 PHE A O 1
ATOM 1830 N N . ASP A 1 226 ? 1.565 -4.672 12.393 1.00 98.38 226 ASP A N 1
ATOM 1831 C CA . ASP A 1 226 ? 2.319 -5.828 11.910 1.00 98.38 226 ASP A CA 1
ATOM 1832 C C . ASP A 1 226 ? 1.939 -6.159 10.458 1.00 98.38 226 ASP A C 1
ATOM 1834 O O . ASP A 1 226 ? 2.785 -6.600 9.670 1.00 98.38 226 ASP A O 1
ATOM 1838 N N . LEU A 1 227 ? 0.674 -5.920 10.089 1.00 98.81 227 LEU A N 1
ATOM 1839 C CA . LEU A 1 227 ? 0.152 -6.132 8.744 1.00 98.81 227 LEU A CA 1
ATOM 1840 C C . LEU A 1 227 ? -0.808 -5.008 8.327 1.00 98.81 227 LEU A C 1
ATOM 1842 O O . LEU A 1 227 ? -1.678 -4.602 9.094 1.00 98.81 227 LEU A O 1
ATOM 1846 N N . ILE A 1 228 ? -0.693 -4.528 7.089 1.00 98.88 228 ILE A N 1
ATOM 1847 C CA . ILE A 1 228 ? -1.741 -3.724 6.449 1.00 98.88 228 ILE A CA 1
ATOM 1848 C C . ILE A 1 228 ? -2.315 -4.488 5.265 1.00 98.88 228 ILE A C 1
ATOM 1850 O O . ILE A 1 228 ? -1.596 -4.847 4.332 1.00 98.88 228 ILE A O 1
ATOM 1854 N N . PHE A 1 229 ? -3.622 -4.721 5.301 1.00 98.69 229 PHE A N 1
ATOM 1855 C CA . PHE A 1 229 ? -4.364 -5.311 4.203 1.00 98.69 229 PHE A CA 1
ATOM 1856 C C . PHE A 1 229 ? -4.819 -4.201 3.250 1.00 98.69 229 PHE A C 1
ATOM 1858 O O . PHE A 1 229 ? -5.802 -3.490 3.480 1.00 98.69 229 PHE A O 1
ATOM 1865 N N . GLU A 1 230 ? -4.042 -4.037 2.190 1.00 98.62 230 GLU A N 1
ATOM 1866 C CA . GLU A 1 230 ? -4.272 -3.083 1.119 1.00 98.62 230 GLU A CA 1
ATOM 1867 C C . GLU A 1 230 ? -5.304 -3.581 0.110 1.00 98.62 230 GLU A C 1
ATOM 1869 O O . GLU A 1 230 ? -5.706 -4.749 0.087 1.00 98.62 230 GLU A O 1
ATOM 1874 N N . ARG A 1 231 ? -5.737 -2.657 -0.745 1.00 97.88 231 ARG A N 1
ATOM 1875 C CA . ARG A 1 231 ? -6.853 -2.873 -1.655 1.00 97.88 231 ARG A CA 1
ATOM 1876 C C . ARG A 1 231 ? -6.482 -2.539 -3.083 1.00 97.88 231 ARG A C 1
ATOM 1878 O O . ARG A 1 231 ? -5.957 -1.470 -3.375 1.00 97.88 231 ARG A O 1
ATOM 1885 N N . ALA A 1 232 ? -6.814 -3.430 -4.015 1.00 96.75 232 ALA A N 1
ATOM 1886 C CA . ALA A 1 232 ? -6.424 -3.247 -5.413 1.00 96.75 232 ALA A CA 1
ATOM 1887 C C . ALA A 1 232 ? -7.116 -2.036 -6.066 1.00 96.75 232 ALA A C 1
ATOM 1889 O O . ALA A 1 232 ? -6.626 -1.512 -7.065 1.00 96.75 232 ALA A O 1
ATOM 1890 N N . GLY A 1 233 ? -8.245 -1.580 -5.515 1.00 95.12 233 GLY A N 1
ATOM 1891 C CA . GLY A 1 233 ? -9.038 -0.466 -6.038 1.00 95.12 233 GLY A CA 1
ATOM 1892 C C . GLY A 1 233 ? -8.485 0.944 -5.781 1.00 95.12 233 GLY A C 1
ATOM 1893 O O . GLY A 1 233 ? -9.144 1.898 -6.202 1.00 95.12 233 GLY A O 1
ATOM 1894 N N . GLN A 1 234 ? -7.335 1.086 -5.111 1.00 95.50 234 GLN A N 1
ATOM 1895 C CA . GLN A 1 234 ? -6.708 2.363 -4.732 1.00 95.50 234 GLN A CA 1
ATOM 1896 C C . GLN A 1 234 ? -5.170 2.288 -4.812 1.00 95.50 234 GLN A C 1
ATOM 1898 O O . GLN A 1 234 ? -4.609 1.198 -4.875 1.00 95.50 234 GLN A O 1
ATOM 1903 N N . ASP A 1 235 ? -4.491 3.439 -4.812 1.00 97.44 235 ASP A N 1
ATOM 1904 C CA . ASP A 1 235 ? -3.021 3.542 -4.823 1.00 97.44 235 ASP A CA 1
ATOM 1905 C C . ASP A 1 235 ? -2.524 4.210 -3.525 1.00 97.44 235 ASP A C 1
ATOM 1907 O O . ASP A 1 235 ? -1.984 5.311 -3.519 1.00 97.44 235 ASP A O 1
ATOM 1911 N N . THR A 1 236 ? -2.746 3.553 -2.385 1.00 97.75 236 THR A N 1
ATOM 1912 C CA . THR A 1 236 ? -2.334 4.044 -1.052 1.00 97.75 236 THR A CA 1
ATOM 1913 C C . THR A 1 236 ? -1.106 3.319 -0.500 1.00 97.75 236 THR A C 1
ATOM 1915 O O . THR A 1 236 ? -0.718 3.529 0.650 1.00 97.75 236 THR A O 1
ATOM 1918 N N . LEU A 1 237 ? -0.431 2.512 -1.330 1.00 98.56 237 LEU A N 1
ATOM 1919 C CA . LEU A 1 237 ? 0.711 1.693 -0.921 1.00 98.56 237 LEU A CA 1
ATOM 1920 C C . LEU A 1 237 ? 1.829 2.522 -0.273 1.00 98.56 237 LEU A C 1
ATOM 1922 O O . LEU A 1 237 ? 2.465 2.070 0.681 1.00 98.56 237 LEU A O 1
ATOM 1926 N N . GLY A 1 238 ? 2.058 3.747 -0.752 1.00 97.94 238 GLY A N 1
ATOM 1927 C CA . GLY A 1 238 ? 3.019 4.673 -0.152 1.00 97.94 238 GLY A CA 1
ATOM 1928 C C . GLY A 1 238 ? 2.698 5.051 1.300 1.00 97.94 238 GLY A C 1
ATOM 1929 O O . GLY A 1 238 ? 3.626 5.254 2.080 1.00 97.94 238 GLY A O 1
ATOM 1930 N N . VAL A 1 239 ? 1.416 5.118 1.678 1.00 98.19 239 VAL A N 1
ATOM 1931 C CA . VAL A 1 239 ? 0.977 5.331 3.070 1.00 98.19 239 VAL A CA 1
ATOM 1932 C C . VAL A 1 239 ? 1.135 4.039 3.867 1.00 98.19 239 VAL A C 1
ATOM 1934 O O . VAL A 1 239 ? 1.768 4.033 4.919 1.00 98.19 239 VAL A O 1
ATOM 1937 N N . SER A 1 240 ? 0.632 2.924 3.339 1.00 98.50 240 SER A N 1
ATOM 1938 C CA . SER A 1 240 ? 0.664 1.618 4.009 1.00 98.50 240 SER A CA 1
ATOM 1939 C C . SER A 1 240 ? 2.086 1.165 4.346 1.00 98.50 240 SER A C 1
ATOM 1941 O O . SER A 1 240 ? 2.373 0.741 5.463 1.00 98.50 240 SER A O 1
ATOM 1943 N N . THR A 1 241 ? 3.020 1.332 3.409 1.00 98.12 241 THR A N 1
ATOM 1944 C CA . THR A 1 241 ? 4.441 1.024 3.639 1.00 98.12 241 THR A CA 1
ATOM 1945 C C . THR A 1 241 ? 5.098 1.954 4.656 1.00 98.12 241 THR A C 1
ATOM 1947 O O . THR A 1 241 ? 6.049 1.537 5.304 1.00 98.12 241 THR A O 1
ATOM 1950 N N . ALA A 1 242 ? 4.603 3.180 4.847 1.00 96.56 242 ALA A N 1
ATOM 1951 C CA . ALA A 1 242 ? 5.104 4.079 5.885 1.00 96.56 242 ALA A CA 1
ATOM 1952 C C . ALA A 1 242 ? 4.648 3.663 7.297 1.00 96.56 242 ALA A C 1
ATOM 1954 O O . ALA A 1 242 ? 5.386 3.877 8.258 1.00 96.56 242 ALA A O 1
ATOM 1955 N N . LEU A 1 243 ? 3.449 3.076 7.416 1.00 96.44 243 LEU A N 1
ATOM 1956 C CA . LEU A 1 243 ? 2.791 2.773 8.694 1.00 96.44 243 LEU A CA 1
ATOM 1957 C C . LEU A 1 243 ? 3.115 1.398 9.284 1.00 96.44 243 LEU A C 1
ATOM 1959 O O . LEU A 1 243 ? 3.063 1.240 10.506 1.00 96.44 243 LEU A O 1
ATOM 1963 N N . VAL A 1 244 ? 3.388 0.386 8.455 1.00 97.62 244 VAL A N 1
ATOM 1964 C CA . VAL A 1 244 ? 3.742 -0.935 8.995 1.00 97.62 244 VAL A CA 1
ATOM 1965 C C . VAL A 1 244 ? 5.087 -0.873 9.716 1.00 97.62 244 VAL A C 1
ATOM 1967 O O . VAL A 1 244 ? 5.978 -0.093 9.349 1.00 97.62 244 VAL A O 1
ATOM 1970 N N . ARG A 1 245 ? 5.247 -1.705 10.746 1.00 96.06 245 ARG A N 1
ATOM 1971 C CA . ARG A 1 245 ? 6.464 -1.755 11.562 1.00 96.06 245 ARG A CA 1
ATOM 1972 C C . ARG A 1 245 ? 7.709 -1.990 10.701 1.00 96.06 245 ARG A C 1
ATOM 1974 O O . ARG A 1 245 ? 7.646 -2.728 9.717 1.00 96.06 245 ARG A O 1
ATOM 1981 N N . PRO A 1 246 ? 8.855 -1.391 11.046 1.00 94.88 246 PRO A N 1
ATOM 1982 C CA . PRO A 1 246 ? 10.112 -1.769 10.418 1.00 94.88 246 PRO A CA 1
ATOM 1983 C C . PRO A 1 246 ? 10.442 -3.243 10.725 1.00 94.88 246 PRO A C 1
ATOM 1985 O O . PRO A 1 246 ? 10.082 -3.758 11.783 1.00 94.88 246 PRO A O 1
ATOM 1988 N N . LYS A 1 247 ? 11.153 -3.906 9.810 1.00 93.62 247 LYS A N 1
ATOM 1989 C CA . LYS A 1 247 ? 11.677 -5.285 9.852 1.00 93.62 247 LYS A CA 1
ATOM 1990 C C . LYS A 1 247 ? 10.656 -6.411 9.784 1.00 93.62 247 LYS A C 1
ATOM 1992 O O . LYS A 1 247 ? 10.926 -7.431 9.160 1.00 93.62 247 LYS A O 1
ATOM 1997 N N . THR A 1 248 ? 9.498 -6.247 10.409 1.00 94.81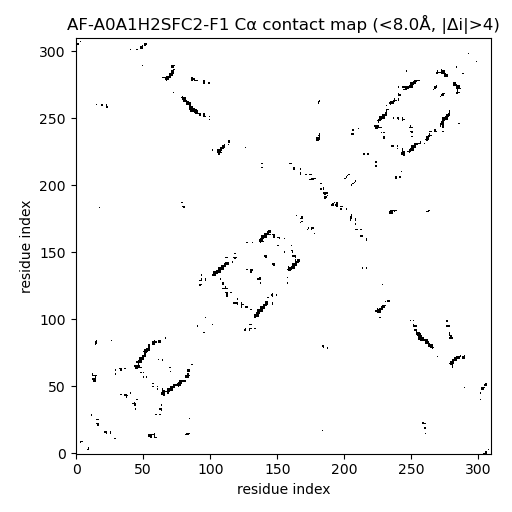 248 THR A N 1
ATOM 1998 C CA . THR A 1 248 ? 8.454 -7.286 10.457 1.00 94.81 248 THR A CA 1
ATOM 1999 C C . THR A 1 248 ? 7.183 -6.896 9.709 1.00 94.81 248 THR A C 1
ATOM 2001 O O . THR A 1 248 ? 6.354 -7.752 9.409 1.00 94.81 248 THR A O 1
ATOM 2004 N N . GLY A 1 249 ? 7.014 -5.610 9.394 1.00 97.62 249 GLY A N 1
ATOM 2005 C CA . GLY A 1 249 ? 5.802 -5.081 8.786 1.00 97.62 249 GLY A CA 1
ATOM 2006 C C . GLY A 1 249 ? 5.574 -5.571 7.361 1.00 97.62 249 GLY A C 1
ATOM 2007 O O . GLY A 1 249 ? 6.475 -5.556 6.514 1.00 97.62 249 GLY A O 1
ATOM 2008 N N . ARG A 1 250 ? 4.331 -5.973 7.082 1.00 98.62 250 ARG A N 1
ATOM 2009 C CA . ARG A 1 250 ? 3.923 -6.511 5.779 1.00 98.62 250 ARG A CA 1
ATOM 2010 C C . ARG A 1 250 ? 2.707 -5.768 5.251 1.00 98.62 250 ARG A C 1
ATOM 2012 O O . ARG A 1 250 ? 1.747 -5.544 5.977 1.00 98.62 250 ARG A O 1
ATOM 2019 N N . VAL A 1 251 ? 2.718 -5.427 3.971 1.00 98.88 251 VAL A N 1
ATOM 2020 C CA . VAL A 1 251 ? 1.528 -4.966 3.249 1.00 98.88 251 VAL A CA 1
ATOM 2021 C C . VAL A 1 251 ? 1.040 -6.099 2.357 1.00 98.88 251 VAL A C 1
ATOM 2023 O O . VAL A 1 251 ? 1.851 -6.770 1.723 1.00 98.88 251 VAL A O 1
ATOM 2026 N N . VAL A 1 252 ? -0.267 -6.337 2.301 1.00 98.81 252 VAL A N 1
ATOM 2027 C CA . VAL A 1 252 ? -0.843 -7.499 1.617 1.00 98.81 252 VAL A CA 1
ATOM 2028 C C . VAL A 1 252 ? -2.007 -7.093 0.719 1.00 98.81 252 VAL A C 1
ATOM 2030 O O . VAL A 1 252 ? -2.882 -6.356 1.150 1.00 98.81 252 VAL A O 1
ATOM 2033 N N . TYR A 1 253 ? -2.039 -7.620 -0.506 1.00 98.81 253 TYR A N 1
ATOM 2034 C CA . TYR A 1 253 ? -3.160 -7.523 -1.447 1.00 98.81 253 TYR A CA 1
ATOM 2035 C C . TYR A 1 253 ? -3.744 -8.909 -1.734 1.00 98.81 253 TYR A C 1
ATOM 2037 O O . TYR A 1 253 ? -2.997 -9.866 -1.918 1.00 98.81 253 TYR A O 1
ATOM 2045 N N . ALA A 1 254 ? -5.068 -9.008 -1.857 1.00 98.38 254 ALA A N 1
ATOM 2046 C CA . ALA A 1 254 ? -5.767 -10.241 -2.253 1.00 98.38 254 ALA A CA 1
ATOM 2047 C C . ALA A 1 254 ? -6.479 -10.130 -3.610 1.00 98.38 254 ALA A C 1
ATOM 2049 O O . ALA A 1 254 ? -6.578 -11.106 -4.351 1.00 98.38 254 ALA A O 1
ATOM 2050 N N . GLU A 1 255 ? -6.964 -8.937 -3.939 1.00 97.94 255 GLU A N 1
ATOM 2051 C CA . GLU A 1 255 ? -7.740 -8.651 -5.145 1.00 97.94 255 GLU A CA 1
ATOM 2052 C C . GLU A 1 255 ? -6.865 -8.639 -6.413 1.00 97.94 255 GLU A C 1
ATOM 2054 O O . GLU A 1 255 ? -5.651 -8.447 -6.347 1.00 97.94 255 GLU A O 1
ATOM 2059 N N . ALA A 1 256 ? -7.490 -8.791 -7.586 1.00 96.88 256 ALA A N 1
ATOM 2060 C CA . ALA A 1 256 ? -6.793 -8.662 -8.863 1.00 96.88 256 ALA A CA 1
ATOM 2061 C C . ALA A 1 256 ? -6.308 -7.222 -9.086 1.00 96.88 256 ALA A C 1
ATOM 2063 O O . ALA A 1 256 ? -7.091 -6.273 -9.029 1.00 96.88 256 ALA A O 1
ATOM 2064 N N . MET A 1 257 ? -5.014 -7.077 -9.373 1.00 97.44 257 MET A N 1
ATOM 2065 C CA . MET A 1 257 ? -4.336 -5.779 -9.491 1.00 97.44 257 MET A CA 1
ATOM 2066 C C . MET A 1 257 ? -4.044 -5.381 -10.948 1.00 97.44 257 MET A C 1
ATOM 2068 O O . MET A 1 257 ? -3.462 -4.326 -11.207 1.00 97.44 257 MET A O 1
ATOM 2072 N N . GLU A 1 258 ? -4.400 -6.238 -11.908 1.00 96.00 258 GLU A N 1
ATOM 2073 C CA . GLU A 1 258 ? -4.111 -6.031 -13.326 1.00 96.00 258 GLU A CA 1
ATOM 2074 C C . GLU A 1 258 ? -4.698 -4.723 -13.857 1.00 96.00 258 GLU A C 1
ATOM 2076 O O . GLU A 1 258 ? -5.802 -4.302 -13.505 1.00 96.00 258 GLU A O 1
ATOM 2081 N N . GLY A 1 259 ? -3.933 -4.065 -14.728 1.00 94.69 259 GLY A N 1
ATOM 2082 C CA . GLY A 1 259 ? -4.358 -2.830 -15.376 1.00 94.69 259 GLY A CA 1
ATOM 2083 C C . GLY A 1 259 ? -4.396 -1.620 -14.446 1.00 94.69 259 GLY A C 1
ATOM 2084 O O . GLY A 1 259 ? -4.868 -0.568 -14.872 1.00 94.69 259 GLY A O 1
ATOM 2085 N N . ARG A 1 260 ? -3.893 -1.735 -13.209 1.00 96.75 260 ARG A N 1
ATOM 2086 C CA . ARG A 1 260 ? -3.784 -0.631 -12.250 1.00 96.75 260 ARG A CA 1
ATOM 2087 C C . ARG A 1 260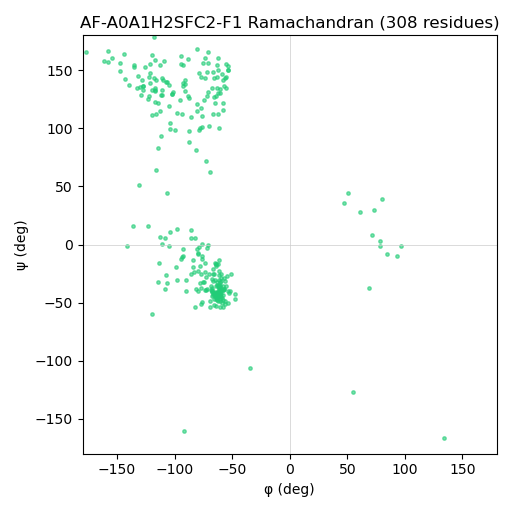 ? -2.338 -0.350 -11.881 1.00 96.75 260 ARG A C 1
ATOM 2089 O O . ARG A 1 260 ? -1.524 -1.266 -11.778 1.00 96.75 260 ARG A O 1
ATOM 2096 N N . ARG A 1 261 ? -2.029 0.933 -11.700 1.00 97.94 261 ARG A N 1
ATOM 2097 C CA . ARG A 1 261 ? -0.735 1.402 -11.208 1.00 97.94 261 ARG A CA 1
ATOM 2098 C C . ARG A 1 261 ? -0.761 1.524 -9.689 1.00 97.94 261 ARG A C 1
ATOM 2100 O O . ARG A 1 261 ? -1.734 2.029 -9.143 1.00 97.94 261 ARG A O 1
ATOM 2107 N N . TYR A 1 262 ? 0.350 1.152 -9.068 1.00 98.50 262 TYR A N 1
ATOM 2108 C CA . TYR A 1 262 ? 0.633 1.370 -7.654 1.00 98.50 262 TYR A CA 1
ATOM 2109 C C . TYR A 1 262 ? 1.962 2.106 -7.501 1.00 98.50 262 TYR A C 1
ATOM 2111 O O . TYR A 1 262 ? 2.839 2.005 -8.369 1.00 98.50 262 TYR A O 1
ATOM 2119 N N . SER A 1 263 ? 2.108 2.849 -6.410 1.00 98.12 263 SER A N 1
ATOM 2120 C CA . SER A 1 263 ? 3.242 3.724 -6.147 1.00 98.12 263 SER A CA 1
ATOM 2121 C C . SER A 1 263 ? 3.640 3.726 -4.675 1.00 98.12 263 SER A C 1
ATOM 2123 O O . SER A 1 263 ? 2.802 3.648 -3.778 1.00 98.12 263 SER A O 1
ATOM 2125 N N . PHE A 1 264 ? 4.945 3.789 -4.418 1.00 97.75 264 PHE A N 1
ATOM 2126 C CA . PHE A 1 264 ? 5.475 3.854 -3.059 1.00 97.75 264 PHE A CA 1
ATOM 2127 C C . PHE A 1 264 ? 6.844 4.530 -2.997 1.00 97.75 264 PHE A C 1
ATOM 2129 O O . PHE A 1 264 ? 7.573 4.617 -3.990 1.00 97.75 264 PHE A O 1
ATOM 2136 N N . TYR A 1 265 ? 7.183 4.985 -1.790 1.00 95.94 265 TYR A N 1
ATOM 2137 C CA . TYR A 1 265 ? 8.488 5.539 -1.466 1.00 95.94 265 TYR A CA 1
ATOM 2138 C C . TYR A 1 265 ? 9.427 4.390 -1.103 1.00 95.94 265 TYR A C 1
ATOM 2140 O O . TYR A 1 265 ? 9.247 3.755 -0.063 1.00 95.94 265 TYR A O 1
ATOM 2148 N N . SER A 1 266 ? 10.404 4.081 -1.954 1.00 93.69 266 SER A N 1
ATOM 2149 C CA . SER A 1 266 ? 11.272 2.914 -1.749 1.00 93.69 266 SER A CA 1
ATOM 2150 C C . SER A 1 266 ? 11.999 2.913 -0.408 1.00 93.69 266 SER A C 1
ATOM 2152 O O . SER A 1 266 ? 12.047 1.823 0.159 1.00 93.69 266 SER A O 1
ATOM 2154 N N . PRO A 1 267 ? 12.502 4.033 0.165 1.00 93.00 267 PRO A N 1
ATOM 2155 C CA . PRO A 1 267 ? 13.127 4.020 1.493 1.00 93.00 267 PRO A CA 1
ATOM 2156 C C . PRO A 1 267 ? 12.244 3.471 2.603 1.00 93.00 267 PRO A C 1
ATOM 2158 O O . PRO A 1 267 ? 12.744 2.794 3.493 1.00 93.00 267 PRO A O 1
ATOM 2161 N N . HIS A 1 268 ? 10.921 3.645 2.519 1.00 94.88 268 HIS A N 1
ATOM 2162 C CA . HIS A 1 268 ? 10.043 2.975 3.472 1.00 94.88 268 HIS A CA 1
ATOM 2163 C C . HIS A 1 268 ? 10.149 1.451 3.358 1.00 94.88 268 HIS A C 1
ATOM 2165 O O . HIS A 1 268 ? 10.099 0.765 4.369 1.00 94.88 268 HIS A O 1
ATOM 2171 N N . VAL A 1 269 ? 10.331 0.901 2.163 1.00 95.19 269 VAL A N 1
ATOM 2172 C CA . VAL A 1 269 ? 10.408 -0.548 1.967 1.00 95.19 269 VAL A CA 1
ATOM 2173 C C . VAL A 1 269 ? 11.802 -1.0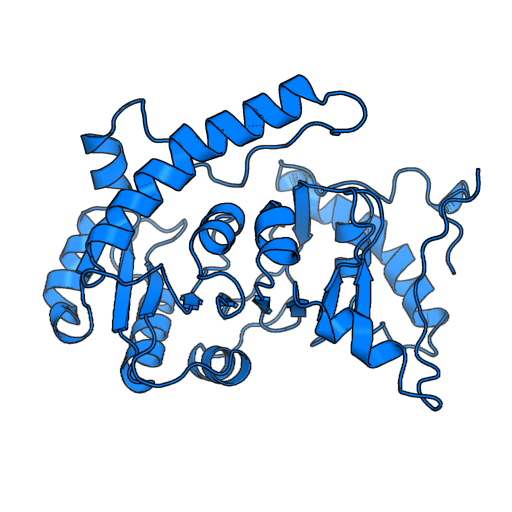94 2.271 1.00 95.19 269 VAL A C 1
ATOM 2175 O O . VAL A 1 269 ? 11.904 -2.004 3.085 1.00 95.19 269 VAL A O 1
ATOM 2178 N N . TRP A 1 270 ? 12.860 -0.550 1.662 1.00 91.25 270 TRP A N 1
ATOM 2179 C CA . TRP A 1 270 ? 14.205 -1.134 1.768 1.00 91.25 270 TRP A CA 1
ATOM 2180 C C . TRP A 1 270 ? 14.883 -0.831 3.114 1.00 91.25 270 TRP A C 1
ATOM 2182 O O . TRP A 1 270 ? 15.260 -1.762 3.814 1.00 91.25 270 TRP A O 1
ATOM 2192 N N . GLU A 1 271 ? 14.947 0.434 3.553 1.00 90.75 271 GLU A N 1
ATOM 2193 C CA . GLU A 1 271 ? 15.547 0.785 4.861 1.00 90.75 271 GLU A CA 1
ATOM 2194 C C . GLU A 1 271 ? 14.715 0.233 6.021 1.00 90.75 271 GLU A C 1
ATOM 2196 O O . GLU A 1 271 ? 15.233 -0.108 7.082 1.00 90.75 271 GLU A O 1
ATOM 2201 N N . GLY A 1 272 ? 13.400 0.149 5.811 1.00 92.12 272 GLY A N 1
ATOM 2202 C CA . GLY A 1 272 ? 12.471 -0.435 6.763 1.00 92.12 272 GLY A CA 1
ATOM 2203 C C . GLY A 1 272 ? 12.421 -1.960 6.728 1.00 92.12 272 GLY A C 1
ATOM 2204 O O . GLY A 1 272 ? 11.674 -2.510 7.527 1.00 92.12 272 GLY A O 1
ATOM 2205 N N . GLU A 1 273 ? 13.134 -2.635 5.820 1.00 94.88 273 GLU A N 1
ATOM 2206 C CA . GLU A 1 273 ? 13.090 -4.092 5.610 1.00 94.88 273 GLU A CA 1
ATOM 2207 C C . GLU A 1 273 ? 11.654 -4.660 5.526 1.00 94.88 273 GLU A C 1
ATOM 2209 O O . GLU A 1 273 ? 11.352 -5.744 6.029 1.00 94.88 273 GLU A O 1
ATOM 2214 N N . ARG A 1 274 ? 10.737 -3.893 4.926 1.00 96.88 274 ARG A N 1
ATOM 2215 C CA . ARG A 1 274 ? 9.304 -4.214 4.843 1.00 96.88 274 ARG A CA 1
ATOM 2216 C C . ARG A 1 274 ? 9.011 -5.061 3.613 1.00 96.88 274 ARG A C 1
ATOM 2218 O O . ARG A 1 274 ? 9.749 -5.031 2.627 1.00 96.88 274 ARG A O 1
ATOM 2225 N N . LYS A 1 275 ? 7.881 -5.767 3.631 1.00 98.25 275 LYS A N 1
ATOM 2226 C CA . LYS A 1 275 ? 7.464 -6.632 2.515 1.00 98.25 275 LYS A CA 1
ATOM 2227 C C . LYS A 1 275 ? 6.100 -6.246 1.973 1.00 98.25 275 LYS A C 1
ATOM 2229 O O . LYS A 1 275 ? 5.209 -5.877 2.734 1.00 98.25 275 LYS A O 1
ATOM 2234 N N . VAL A 1 276 ? 5.922 -6.371 0.661 1.00 98.75 276 VAL A N 1
ATOM 2235 C CA . VAL A 1 276 ? 4.625 -6.213 -0.009 1.00 98.75 276 VAL A CA 1
ATOM 2236 C C . VAL A 1 276 ? 4.276 -7.517 -0.711 1.00 98.75 276 VAL A C 1
ATOM 2238 O O . VAL A 1 276 ? 4.909 -7.885 -1.699 1.00 98.75 276 VAL A O 1
ATOM 2241 N N . PHE A 1 277 ? 3.259 -8.206 -0.208 1.00 98.75 277 PHE A N 1
ATOM 2242 C CA . PHE A 1 277 ? 2.737 -9.437 -0.782 1.00 98.75 277 PHE A CA 1
ATOM 2243 C C . PHE A 1 277 ? 1.556 -9.129 -1.693 1.00 98.75 277 PHE A C 1
ATOM 2245 O O . PHE A 1 277 ? 0.560 -8.538 -1.282 1.00 98.75 277 PHE A O 1
ATOM 2252 N N . MET A 1 278 ? 1.656 -9.579 -2.934 1.00 98.69 278 MET A N 1
ATOM 2253 C CA . MET A 1 278 ? 0.593 -9.518 -3.929 1.00 98.69 278 MET A CA 1
ATOM 2254 C C . MET A 1 278 ? 0.242 -10.939 -4.378 1.00 98.69 278 MET A C 1
ATOM 2256 O O . MET A 1 278 ? 1.047 -11.861 -4.195 1.00 98.69 278 MET A O 1
ATOM 2260 N N . PRO A 1 279 ? -0.917 -11.147 -5.026 1.00 98.25 279 PRO A N 1
ATOM 2261 C CA . PRO A 1 279 ? -1.323 -12.476 -5.468 1.00 98.25 279 PRO A CA 1
ATOM 2262 C C . PRO A 1 279 ? -0.269 -13.196 -6.322 1.00 98.25 279 PRO A C 1
ATOM 2264 O O . PRO A 1 279 ? -0.021 -14.381 -6.113 1.00 98.25 279 PRO A O 1
ATOM 2267 N N . LEU A 1 280 ? 0.416 -12.481 -7.221 1.00 97.56 280 LEU A N 1
ATOM 2268 C CA . LEU A 1 280 ? 1.424 -13.049 -8.131 1.00 97.56 280 LEU A CA 1
ATOM 2269 C C . LEU A 1 280 ? 2.808 -12.398 -8.024 1.00 97.56 280 LEU A C 1
ATOM 2271 O O . LEU A 1 280 ? 3.606 -12.540 -8.947 1.00 97.56 280 LEU A O 1
ATOM 2275 N N . ALA A 1 281 ? 3.102 -11.653 -6.961 1.00 98.12 281 ALA A N 1
ATOM 2276 C CA . ALA A 1 281 ? 4.414 -11.031 -6.807 1.00 98.12 281 ALA A CA 1
ATOM 2277 C C . ALA A 1 281 ? 4.716 -10.698 -5.348 1.00 98.12 281 ALA A C 1
ATOM 2279 O O . ALA A 1 281 ? 3.803 -10.486 -4.550 1.00 98.12 281 ALA A O 1
ATOM 2280 N N . VAL A 1 282 ? 5.998 -10.585 -5.023 1.00 98.38 282 VAL A N 1
ATOM 2281 C CA . VAL A 1 282 ? 6.469 -10.039 -3.749 1.00 98.38 282 VAL A CA 1
ATOM 2282 C C . VAL A 1 282 ? 7.486 -8.937 -4.021 1.00 98.38 282 VAL A C 1
ATOM 2284 O O . VAL A 1 282 ? 8.351 -9.078 -4.884 1.00 98.38 282 VAL A O 1
ATOM 2287 N N . ILE A 1 283 ? 7.375 -7.833 -3.288 1.00 98.00 283 ILE A N 1
ATOM 2288 C CA . ILE A 1 283 ? 8.446 -6.843 -3.156 1.00 98.00 283 ILE A CA 1
ATOM 2289 C C . ILE A 1 283 ? 9.048 -7.039 -1.766 1.00 98.00 283 ILE A C 1
ATOM 2291 O O . ILE A 1 283 ? 8.329 -6.909 -0.774 1.00 98.00 283 ILE A O 1
ATOM 2295 N N . ASP A 1 284 ? 10.335 -7.370 -1.694 1.00 96.38 284 ASP A N 1
ATOM 2296 C CA . ASP A 1 284 ? 11.026 -7.693 -0.443 1.00 96.38 284 ASP A CA 1
ATOM 2297 C C . ASP A 1 284 ? 12.137 -6.677 -0.143 1.00 96.38 284 ASP A C 1
ATOM 2299 O O . ASP A 1 284 ? 13.133 -6.585 -0.860 1.00 96.38 284 ASP A O 1
ATOM 2303 N N . GLY A 1 285 ? 11.952 -5.882 0.911 1.00 94.25 285 GLY A N 1
ATOM 2304 C CA . GLY A 1 285 ? 12.947 -4.929 1.392 1.00 94.25 285 GLY A CA 1
ATOM 2305 C C . GLY A 1 285 ? 14.066 -5.548 2.229 1.00 94.25 285 GLY A C 1
ATOM 2306 O O . GLY A 1 285 ? 14.992 -4.828 2.584 1.00 94.25 285 GLY A O 1
ATOM 2307 N N . SER A 1 286 ? 13.994 -6.834 2.591 1.00 89.06 286 SER A N 1
ATOM 2308 C CA . SER A 1 286 ? 14.945 -7.441 3.526 1.00 89.06 286 SER A CA 1
ATOM 2309 C C . SER A 1 286 ? 16.343 -7.675 2.914 1.00 89.06 286 SER A C 1
ATOM 2311 O O . SER A 1 286 ? 16.446 -8.155 1.780 1.00 89.06 286 SER A O 1
ATOM 2313 N N . PRO A 1 287 ? 17.437 -7.498 3.688 1.00 73.88 287 PRO A N 1
ATOM 2314 C CA . PRO A 1 287 ? 18.809 -7.753 3.233 1.00 73.88 287 PRO A CA 1
ATOM 2315 C C . PRO A 1 287 ? 19.079 -9.233 2.938 1.00 73.88 287 PRO A C 1
ATOM 2317 O O . PRO A 1 287 ? 19.951 -9.576 2.144 1.00 73.88 287 PRO A O 1
ATOM 2320 N N . SER A 1 288 ? 18.327 -10.145 3.562 1.00 64.50 288 SER A N 1
ATOM 2321 C CA . SER A 1 288 ? 18.457 -11.592 3.355 1.00 64.50 288 SER A CA 1
ATOM 2322 C C . SER A 1 288 ? 18.172 -12.020 1.914 1.00 64.50 288 SER A C 1
ATOM 2324 O O . SER A 1 288 ? 18.755 -12.999 1.450 1.00 64.50 288 SER A O 1
ATOM 2326 N N . PHE A 1 289 ? 17.361 -11.260 1.174 1.00 60.16 289 PHE A N 1
ATOM 2327 C CA . PHE A 1 289 ? 17.177 -11.468 -0.261 1.00 60.16 289 PHE A CA 1
ATOM 2328 C C . PHE A 1 289 ? 18.459 -11.152 -1.059 1.00 60.16 289 PHE A C 1
ATOM 2330 O O . PHE A 1 289 ? 18.727 -11.788 -2.077 1.00 60.16 289 PHE A O 1
ATOM 2337 N N . ALA A 1 290 ? 19.299 -10.226 -0.579 1.00 52.50 290 ALA A N 1
ATOM 2338 C CA . ALA A 1 290 ? 20.627 -9.978 -1.144 1.00 52.50 290 ALA A CA 1
ATOM 2339 C C . ALA A 1 290 ? 21.630 -11.089 -0.786 1.00 52.50 290 ALA A C 1
ATOM 2341 O O . ALA A 1 290 ? 22.392 -11.519 -1.651 1.00 52.50 290 ALA A O 1
ATOM 2342 N N . GLY A 1 291 ? 21.576 -11.610 0.446 1.00 42.47 291 GLY A N 1
ATOM 2343 C CA . GLY A 1 291 ? 22.494 -12.644 0.948 1.00 42.47 291 GLY A CA 1
ATOM 2344 C C . GLY A 1 291 ? 22.232 -14.077 0.458 1.00 42.47 291 GLY A C 1
ATOM 2345 O O . GLY A 1 291 ? 23.168 -14.872 0.392 1.00 42.47 291 GLY A O 1
ATOM 2346 N N . GLN A 1 292 ? 21.000 -14.433 0.064 1.00 47.19 292 GLN A N 1
ATOM 2347 C CA . GLN A 1 292 ? 20.693 -15.775 -0.470 1.00 47.19 292 GLN A CA 1
ATOM 2348 C C . GLN A 1 292 ? 21.417 -16.097 -1.792 1.00 47.19 292 GLN A C 1
ATOM 2350 O O . GLN A 1 292 ? 21.544 -17.268 -2.136 1.00 47.19 292 GLN A O 1
ATOM 2355 N N . ARG A 1 293 ? 21.951 -15.092 -2.502 1.00 45.66 293 ARG A N 1
ATOM 2356 C CA . ARG A 1 293 ? 22.732 -15.288 -3.736 1.00 45.66 293 ARG A CA 1
ATOM 2357 C C . ARG A 1 293 ? 24.218 -15.570 -3.528 1.00 45.66 293 ARG A C 1
ATOM 2359 O O . ARG A 1 293 ? 24.820 -16.172 -4.409 1.00 45.66 293 ARG A O 1
ATOM 2366 N N . GLU A 1 294 ? 24.825 -15.146 -2.420 1.00 41.69 294 GLU A N 1
ATOM 2367 C CA . GLU A 1 294 ? 26.274 -15.340 -2.226 1.00 41.69 294 GLU A CA 1
ATOM 2368 C C . GLU A 1 294 ? 26.644 -16.776 -1.817 1.00 41.69 294 GLU A C 1
ATOM 2370 O O . GLU A 1 294 ? 27.787 -17.181 -2.005 1.00 41.69 294 GLU A O 1
ATOM 2375 N N . ASN A 1 295 ? 25.687 -17.569 -1.317 1.00 38.56 295 ASN A N 1
ATOM 2376 C CA . ASN A 1 295 ? 25.954 -18.886 -0.724 1.00 38.56 295 ASN A CA 1
ATOM 2377 C C . ASN A 1 295 ? 25.398 -20.094 -1.503 1.00 38.56 295 ASN A C 1
ATOM 2379 O O . ASN A 1 295 ? 25.505 -21.213 -1.002 1.00 38.56 295 ASN A O 1
ATOM 2383 N N . ASP A 1 296 ? 24.836 -19.915 -2.705 1.00 39.94 296 ASP A N 1
ATOM 2384 C CA . ASP A 1 296 ? 24.354 -21.034 -3.531 1.00 39.94 296 ASP A CA 1
ATOM 2385 C C . ASP A 1 296 ? 25.209 -21.225 -4.804 1.00 39.94 296 ASP A C 1
ATOM 2387 O O . ASP A 1 296 ? 24.943 -20.591 -5.833 1.00 39.94 296 ASP A O 1
ATOM 2391 N N . PRO A 1 297 ? 26.236 -22.102 -4.768 1.00 37.38 297 PRO A N 1
ATOM 2392 C CA . PRO A 1 297 ? 27.133 -22.350 -5.896 1.00 37.38 297 PRO A CA 1
ATOM 2393 C C . PRO A 1 297 ? 26.483 -23.137 -7.050 1.00 37.38 297 PRO A C 1
ATOM 2395 O O . PRO A 1 297 ? 27.141 -23.349 -8.067 1.00 37.38 297 PRO A O 1
ATOM 2398 N N . LEU A 1 298 ? 25.223 -23.577 -6.916 1.00 36.19 298 LEU A N 1
ATOM 2399 C CA . LEU A 1 298 ? 24.474 -24.300 -7.954 1.00 36.19 298 LEU A CA 1
ATOM 2400 C C . LEU A 1 298 ? 23.318 -23.484 -8.552 1.00 36.19 298 LEU A C 1
ATOM 2402 O O . LEU A 1 298 ? 22.647 -23.962 -9.469 1.00 36.19 298 LEU A O 1
ATOM 2406 N N . SER A 1 299 ? 23.107 -22.244 -8.104 1.00 37.91 299 SER A N 1
ATOM 2407 C CA . SER A 1 299 ? 22.134 -21.350 -8.729 1.00 37.91 299 SER A CA 1
ATOM 2408 C C . SER A 1 299 ? 22.729 -20.677 -9.977 1.00 37.91 299 SER A C 1
ATOM 2410 O O . SER A 1 299 ? 23.135 -19.517 -9.973 1.00 37.91 299 SER A O 1
ATOM 2412 N N . GLU A 1 300 ? 22.730 -21.373 -11.118 1.00 34.97 300 GLU A N 1
ATOM 2413 C CA . GLU A 1 300 ? 22.751 -20.696 -12.427 1.00 34.97 300 GLU A CA 1
ATOM 2414 C C . GLU A 1 300 ? 21.398 -19.986 -12.651 1.00 34.97 300 GLU A C 1
ATOM 2416 O O . GLU A 1 300 ? 20.628 -20.304 -13.554 1.00 34.97 300 GLU A O 1
ATOM 2421 N N . SER A 1 301 ? 21.069 -19.018 -11.793 1.00 36.38 301 SER A N 1
ATOM 2422 C CA . SER A 1 301 ? 19.924 -18.129 -11.964 1.00 36.38 301 SER A CA 1
ATOM 2423 C C . SER A 1 301 ? 20.430 -16.779 -12.463 1.00 36.38 301 SER A C 1
ATOM 2425 O O . SER A 1 301 ? 21.397 -16.205 -11.961 1.00 36.38 301 SER A O 1
ATOM 2427 N N . THR A 1 302 ? 19.815 -16.290 -13.537 1.00 37.44 302 THR A N 1
ATOM 2428 C CA . THR A 1 302 ? 20.261 -15.111 -14.279 1.00 37.44 302 THR A CA 1
ATOM 2429 C C . THR A 1 302 ? 20.252 -13.875 -13.379 1.00 37.44 302 THR A C 1
ATOM 2431 O O . THR A 1 302 ? 19.219 -13.248 -13.144 1.00 37.44 302 THR A O 1
ATOM 2434 N N . SER A 1 303 ? 21.420 -13.483 -12.877 1.00 32.97 303 SER A N 1
ATOM 2435 C CA . SER A 1 303 ? 21.585 -12.213 -12.192 1.00 32.97 303 SER A CA 1
ATOM 2436 C C . SER A 1 303 ? 21.463 -11.079 -13.215 1.00 32.97 303 SER A C 1
ATOM 2438 O O . SER A 1 303 ? 22.359 -10.785 -14.007 1.00 32.97 303 SER A O 1
ATOM 2440 N N . TYR A 1 304 ? 20.297 -10.432 -13.237 1.00 40.25 304 TYR A N 1
ATOM 2441 C CA . TYR A 1 304 ? 20.095 -9.179 -13.959 1.00 40.25 304 TYR A CA 1
ATOM 2442 C C . TYR A 1 304 ? 20.810 -8.049 -13.209 1.00 40.25 304 TYR A C 1
ATOM 2444 O O . TYR A 1 304 ? 20.181 -7.203 -12.588 1.00 40.25 304 TYR A O 1
ATOM 2452 N N . HIS A 1 305 ? 22.141 -8.037 -13.245 1.00 35.66 305 HIS A N 1
ATOM 2453 C CA . HIS A 1 305 ? 22.898 -6.846 -12.885 1.00 35.66 305 HIS A CA 1
ATOM 2454 C C . HIS A 1 305 ? 22.802 -5.867 -14.052 1.00 35.66 305 HIS A C 1
ATOM 2456 O O . HIS A 1 305 ? 23.329 -6.117 -15.137 1.00 35.66 305 HIS A O 1
ATOM 2462 N N . VAL A 1 306 ? 22.089 -4.763 -13.857 1.00 40.19 306 VAL A N 1
ATOM 2463 C CA . VAL A 1 306 ? 22.102 -3.650 -14.804 1.00 40.19 306 VAL A CA 1
ATOM 2464 C C . VAL A 1 306 ? 23.393 -2.874 -14.557 1.00 40.19 306 VAL A C 1
ATOM 2466 O O . VAL A 1 306 ? 23.490 -2.091 -13.615 1.00 40.19 306 VAL A O 1
ATOM 2469 N N . ARG A 1 307 ? 24.424 -3.118 -15.372 1.00 28.78 307 ARG A N 1
ATOM 2470 C CA . ARG A 1 307 ? 25.580 -2.218 -15.427 1.00 28.78 307 ARG A CA 1
ATOM 2471 C C . ARG A 1 307 ? 25.212 -1.027 -16.306 1.00 28.78 307 ARG A C 1
ATOM 2473 O O . ARG A 1 307 ? 25.029 -1.194 -17.507 1.00 28.78 307 ARG A O 1
ATOM 2480 N N . GLN A 1 308 ? 25.143 0.165 -15.717 1.00 29.78 308 GLN A N 1
ATOM 2481 C CA . GLN A 1 308 ? 25.343 1.396 -16.478 1.00 29.78 308 GLN A CA 1
ATOM 2482 C C . GLN A 1 308 ? 26.807 1.410 -16.925 1.00 29.78 308 GLN A C 1
ATOM 2484 O O . GLN A 1 308 ? 27.712 1.477 -16.095 1.00 29.78 308 GLN A O 1
ATOM 2489 N N . THR A 1 309 ? 27.052 1.279 -18.223 1.00 26.19 309 THR A N 1
ATOM 2490 C CA . THR A 1 309 ? 28.361 1.583 -18.801 1.00 26.19 309 THR A CA 1
ATOM 2491 C C . THR A 1 309 ? 28.311 2.985 -19.385 1.00 26.19 309 THR A C 1
ATOM 2493 O O . THR A 1 309 ? 27.623 3.172 -20.384 1.00 26.19 309 THR A O 1
ATOM 2496 N N . GLY A 1 310 ? 29.076 3.902 -18.781 1.00 29.94 310 GLY A N 1
ATOM 2497 C CA . GLY A 1 310 ? 29.491 5.184 -19.367 1.00 29.94 310 GLY A CA 1
ATOM 2498 C C . GLY A 1 310 ? 28.463 6.296 -19.307 1.00 29.94 310 GLY A C 1
ATOM 2499 O O . G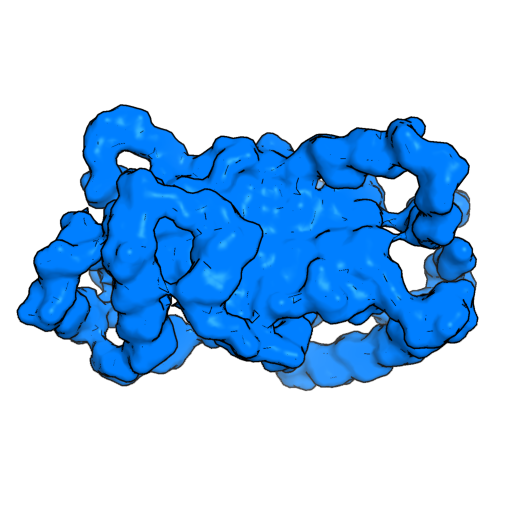LY A 1 310 ? 27.596 6.324 -20.203 1.00 29.94 310 GLY A O 1
#

Organism: NCBI:txid1048340

Foldseek 3Di:
DDACPDPLNPPLQAAQDPDLVCNVVNLVSLVVVLVVQCVVVVNFAFLEAEDQDELSHQQSNVSSHFFQGEYEYDPNRDYFKHKYFFAFDFAQLLVQCVVLVPAAAFEEEEEDQFVHPDLDDPSRVSNLVSCQVRNYAYEYEYQDPSNQVSCCVPPVVSYLHYYHPVVLCVVCPPLADDDQAQDDADNCVVPVVSNVVSVVSCCRHYQVSVLVVRCVSPPPPDQFGLEYEYELNTACVQNQLQGAAAPRHEYEYRDTNHSHMHMHGCCSAQVSQYWYYYNGYIYGNHCVSVVVVVPDPPPPRDHPDDDDDD

pLDDT: mean 89.33, std 16.17, range [26.19, 98.88]

Sequence (310 aa):
MMDQSSLRYRGIYTKIPGDPSRWRKWHAMGEFLVEEARRRNGGQLPDQLMYSGAESEFPRLFQMLAEGGTIGFSDSTRGKHMTFLGKGAALRPERMLQRADFTRGEFALFYYGCSNREKVDRNGLEILEALHRSGGRIIAVTNTEEQRLYLEDRYAEMLIGVISLEQIALEEGNRFDWPSAMPWLPESDRYWQECQDTIGLYKERTIEPFARRVTNLLPEGEGGFDLIFERAGQDTLGVSTALVRPKTGRVVYAEAMEGRRYSFYSPHVWEGERKVFMPLAVIDGSPSFAGQRENDPLSESTSYHVRQTG

Secondary structure (DSSP, 8-state):
---TTSGGGTTTS-PPPSSGGGHHHHHHHHHHHHHHHHHHTTT---SEEEE-S-TTTHHHHHHHSPTTEEEEE-TT----EEEEEBPS----HHHHHHHTT--TT-EEEEEESSS--SS--HHHHHHHHHHHHTT-EEEEEESSHHHHHHHHHHHGGG-SEEEEHHHHHHHHGGG----SSPPPPP-TTT-HHHHHHHHHHHIIIIIHHHHHHHHTTSPTT--SBSEEE--TTS--HHHHHHHBPTTT-EEE--S--BT-EEEEEHHHHHTTT-EEEETTEEEE--THHHHTTTS-TT------------

Mean predicted aligned error: 6.13 Å

Nearest PDB structures (foldseek):
  6eqo-assembly1_B  TM=9.643E-01  e=1.086E-33  Erythrobacter sp. NAP1
  6eqo-assembly1_A  TM=9.422E-01  e=4.337E-34  Erythrobacter sp. NAP1
  7vru-assembly1_B  TM=4.467E-01  e=3.740E-02  Aquipseudomonas alcaligenes
  1zkd-assembly1_B  TM=4.673E-01  e=8.492E-01  Rhodopseudomonas palustris CGA009
  1zkd-assembly1_A  TM=4.466E-01  e=7.988E-01  Rhodopseudomonas palustris CGA009

Solvent-accessible surface area (backbone atoms only — not comparable to full-atom values): 16731 Å² total; per-residue (Å²): 127,84,69,72,86,39,78,90,45,66,83,64,64,43,59,70,68,90,53,73,89,49,47,65,60,57,52,59,65,43,46,65,56,40,51,53,49,15,64,73,50,83,71,36,50,48,49,60,46,64,44,47,54,56,35,28,43,52,26,56,54,59,66,38,40,23,84,64,12,39,37,29,50,42,99,61,54,70,42,49,59,42,32,38,69,39,56,81,38,62,42,57,46,56,58,45,38,59,75,67,69,66,51,67,67,38,35,31,38,35,60,34,29,73,79,48,86,56,69,76,40,67,70,35,49,51,43,51,51,35,40,44,77,50,40,35,43,30,34,43,38,19,55,34,61,66,34,31,52,49,45,53,76,75,42,41,96,62,40,76,45,70,42,26,53,44,55,49,37,66,74,49,39,96,53,42,52,85,66,79,41,57,77,86,62,53,60,53,93,83,35,46,67,65,23,51,52,52,53,49,49,48,40,59,25,32,43,48,58,50,47,58,59,61,53,68,67,47,64,91,90,63,84,58,25,44,30,31,42,50,57,55,71,55,18,53,51,34,51,51,49,62,51,26,24,66,65,67,8,31,37,37,33,25,52,54,22,49,94,36,68,41,28,33,48,37,60,40,28,41,81,24,24,18,34,38,43,42,57,40,35,33,43,37,20,37,66,63,70,59,52,63,65,81,76,46,98,80,64,92,60,81,77,66,67,82,75,85,78,132

Radius of gyration: 19.68 Å; Cα contacts (8 Å, |Δi|>4): 604; chains: 1; bounding box: 53×46×54 Å